Protein AF-A0A519WRG2-F1 (afdb_monomer_lite)

Secondary structure (DSSP, 8-state):
----SSGGGS-TTHHHHHHHHHHHHHHHHHHHHHHTT-HHHHHHHHH-GGGTSPPPP-HHHHHHHHHHHHHHHHHHHHHHHHHHHHGGGTTT-HHHHHHHHHHHHHHHHHHHHHHHHHHTTT-HHHHHHHHHHHHHHHHHHHHHHHHHHHTTPPPPEESS--HHHHHHHHHHHHHHHHHHHHHHHHHHHHHHHHTSSS---GGGHHHHTTHHHHHHHHHHHHHHHHHHHHHHHHHHH--SHHHHHHHHHHHHHHHHHHHHHHHHHHTT--HHHHHHHHHHHHHHHHHHHHHHHHHHT-EE------

Sequence (306 aa):
YIPPTSVSQLPTNYKEKYVAERIAKNERFAKTLDKMGKVELADSIRHDQSILVPESFNVAKTWTEYLNRLMGAITGVLLIVLVVFSFVYKRVAKRIVVLSILNLLVVGFQGWLGSIVVSTNLMAWIVTVHMLLALVILAILIYTYNYALGLGQKPVVVMAKIWWLKLLIFVSIAVSVIQIVLGTEVREAVDYVSKGVNVVIRENWLEEVGKIFSYHRDMAIIVLILNLWIYREVKDKFSGKQALLIGNANGVVLLLQIGTGLILSYFALPPYAQALHILFSTVLFSLQYYLFLLIYRTTTYNQNPN

Structure (mmCIF, N/CA/C/O backbone):
data_AF-A0A519WRG2-F1
#
_entry.id   AF-A0A519WRG2-F1
#
loop_
_atom_site.group_PDB
_atom_site.id
_atom_site.type_symbol
_atom_site.label_atom_id
_atom_site.label_alt_id
_atom_site.label_comp_id
_atom_site.label_asym_id
_atom_site.label_entity_id
_atom_site.label_seq_id
_atom_site.pdbx_PDB_ins_code
_atom_site.Cartn_x
_atom_site.Cartn_y
_atom_site.Cartn_z
_atom_site.occupancy
_atom_site.B_iso_or_equiv
_atom_site.auth_seq_id
_atom_site.auth_comp_id
_atom_site.auth_asym_id
_atom_site.auth_atom_id
_atom_site.pdbx_PDB_model_num
ATOM 1 N N . TYR A 1 1 ? -12.276 -14.040 -21.859 1.00 74.75 1 TYR A N 1
ATOM 2 C CA . TYR A 1 1 ? -11.013 -13.887 -22.608 1.00 74.75 1 TYR A CA 1
ATOM 3 C C . TYR A 1 1 ? -9.944 -14.669 -21.871 1.00 74.75 1 TYR A C 1
ATOM 5 O O . TYR A 1 1 ? -9.795 -14.447 -20.677 1.00 74.75 1 TYR A O 1
ATOM 13 N N . ILE A 1 2 ? -9.268 -15.598 -22.544 1.00 83.94 2 ILE A N 1
ATOM 14 C CA . ILE A 1 2 ? -8.168 -16.389 -21.976 1.00 83.94 2 ILE A CA 1
ATOM 15 C C . ILE A 1 2 ? -6.870 -15.837 -22.582 1.00 83.94 2 ILE A C 1
ATOM 17 O O . ILE A 1 2 ? -6.834 -15.671 -23.803 1.00 83.94 2 ILE A O 1
ATOM 21 N N . PRO A 1 3 ? -5.843 -15.499 -21.781 1.00 86.50 3 PRO A N 1
ATOM 22 C CA . PRO A 1 3 ? -4.602 -14.959 -22.322 1.00 86.50 3 PRO A CA 1
ATOM 23 C C . PRO A 1 3 ? -3.847 -15.978 -23.184 1.00 86.50 3 PRO A C 1
ATOM 25 O O . PRO A 1 3 ? -3.899 -17.176 -22.892 1.00 86.50 3 PRO A O 1
ATOM 28 N N . PRO A 1 4 ? -3.112 -15.517 -24.209 1.00 88.12 4 PRO A N 1
ATOM 29 C CA . PRO A 1 4 ? -2.347 -16.405 -25.065 1.00 88.12 4 PRO A CA 1
ATOM 30 C C . PRO A 1 4 ? -1.215 -17.102 -24.300 1.00 88.12 4 PRO A C 1
ATOM 32 O O . PRO A 1 4 ? -0.621 -16.547 -23.372 1.00 88.12 4 PRO A O 1
ATOM 35 N N . THR A 1 5 ? -0.898 -18.325 -24.717 1.00 91.38 5 THR A N 1
ATOM 36 C CA . THR A 1 5 ? 0.184 -19.156 -24.166 1.00 91.38 5 THR A CA 1
ATOM 37 C C . THR A 1 5 ? 1.396 -19.251 -25.090 1.00 91.38 5 THR A C 1
ATOM 39 O O . THR A 1 5 ? 2.439 -19.748 -24.674 1.00 91.38 5 THR A O 1
ATOM 42 N N . SER A 1 6 ? 1.302 -18.744 -26.321 1.00 87.81 6 SER A N 1
ATOM 43 C CA . SER A 1 6 ? 2.399 -18.723 -27.290 1.00 87.81 6 SER A CA 1
ATOM 44 C C . SER A 1 6 ? 2.331 -17.497 -28.202 1.00 87.81 6 SER A C 1
ATOM 46 O O . SER A 1 6 ? 1.263 -16.936 -28.441 1.00 87.81 6 SER A O 1
ATOM 48 N N . VAL A 1 7 ? 3.482 -17.113 -28.767 1.00 84.12 7 VAL A N 1
ATOM 49 C CA . VAL A 1 7 ? 3.582 -16.012 -29.746 1.00 84.12 7 VAL A CA 1
ATOM 50 C C . VAL A 1 7 ? 2.707 -16.277 -30.975 1.00 84.12 7 VAL A C 1
ATOM 52 O O . VAL A 1 7 ? 2.142 -15.347 -31.536 1.00 84.12 7 VAL A O 1
ATOM 55 N N . SER A 1 8 ? 2.548 -17.544 -31.369 1.00 86.56 8 SER A N 1
ATOM 56 C CA . SER A 1 8 ? 1.748 -17.953 -32.532 1.00 86.56 8 SER A CA 1
ATOM 57 C C . SER A 1 8 ? 0.251 -17.654 -32.411 1.00 86.56 8 SER A C 1
ATOM 59 O O . SER A 1 8 ? -0.454 -17.685 -33.412 1.00 86.56 8 SER A O 1
ATOM 61 N N . GLN A 1 9 ? -0.240 -17.364 -31.204 1.00 88.06 9 GLN A N 1
ATOM 62 C CA . GLN A 1 9 ? -1.628 -16.960 -30.965 1.00 88.06 9 GLN A CA 1
ATOM 63 C C . GLN A 1 9 ? -1.829 -15.442 -31.110 1.00 88.06 9 GLN A C 1
ATOM 65 O O . GLN A 1 9 ? -2.956 -14.959 -30.991 1.00 88.06 9 GLN A O 1
ATOM 70 N N . LEU A 1 10 ? -0.754 -14.678 -31.336 1.00 84.56 10 LEU A N 1
ATOM 71 C CA . LEU A 1 10 ? -0.811 -13.231 -31.509 1.00 84.56 10 LEU A CA 1
ATOM 72 C C . LEU A 1 10 ? -1.009 -12.859 -32.987 1.00 84.56 10 LEU A C 1
ATOM 74 O O . LEU A 1 10 ? -0.438 -13.505 -33.867 1.00 84.56 10 LEU A O 1
ATOM 78 N N . PRO A 1 11 ? -1.762 -11.782 -33.279 1.00 86.88 11 PRO A N 1
ATOM 79 C CA . PRO A 1 11 ? -1.816 -11.204 -34.617 1.00 86.88 11 PRO A CA 1
ATOM 80 C C . PRO A 1 11 ? -0.426 -10.795 -35.116 1.00 86.88 11 PRO A C 1
ATOM 82 O O . PRO A 1 11 ? 0.419 -10.352 -34.335 1.00 86.88 11 PRO A O 1
ATOM 85 N N . THR A 1 12 ? -0.215 -10.854 -36.430 1.00 83.31 12 THR A N 1
ATOM 86 C CA . THR A 1 12 ? 1.057 -10.481 -37.074 1.00 83.31 12 THR A CA 1
ATOM 87 C C . THR A 1 12 ? 1.474 -9.033 -36.811 1.00 83.31 12 THR A C 1
ATOM 89 O O . THR A 1 12 ? 2.666 -8.757 -36.759 1.00 83.31 12 THR A O 1
ATOM 92 N N . ASN A 1 13 ? 0.517 -8.132 -36.574 1.00 85.44 13 ASN A N 1
ATOM 93 C CA . ASN A 1 13 ? 0.730 -6.712 -36.269 1.00 85.44 13 ASN A CA 1
ATOM 94 C C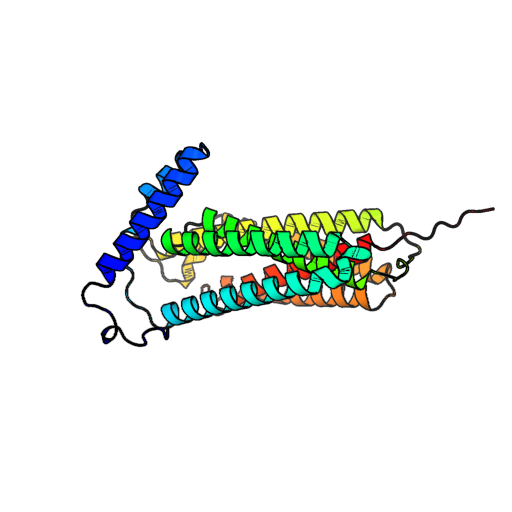 . ASN A 1 13 ? 0.543 -6.356 -34.776 1.00 85.44 13 ASN A C 1
ATOM 96 O O . ASN A 1 13 ? 0.171 -5.230 -34.426 1.00 85.44 13 ASN A O 1
ATOM 100 N N . TYR A 1 14 ? 0.705 -7.333 -33.875 1.00 85.00 14 TYR A N 1
ATOM 101 C CA . TYR A 1 14 ? 0.455 -7.148 -32.441 1.00 85.00 14 TYR A CA 1
ATOM 102 C C . TYR A 1 14 ? 1.307 -6.030 -31.829 1.00 85.00 14 TYR A C 1
ATOM 104 O O . TYR A 1 14 ? 0.795 -5.228 -31.048 1.00 85.00 14 TYR A O 1
ATOM 112 N N . LYS A 1 15 ? 2.595 -5.959 -32.183 1.00 84.56 15 LYS A N 1
ATOM 113 C CA . LYS A 1 15 ? 3.535 -4.996 -31.592 1.00 84.56 15 LYS A CA 1
ATOM 114 C C . LYS A 1 15 ? 3.191 -3.563 -31.985 1.00 84.56 15 LYS A C 1
ATOM 116 O O . LYS A 1 15 ? 3.139 -2.698 -31.114 1.00 84.56 15 LYS A O 1
ATOM 121 N N . GLU A 1 16 ? 2.909 -3.326 -33.263 1.00 86.38 16 GLU A N 1
ATOM 122 C CA . GLU A 1 16 ? 2.539 -2.009 -33.781 1.00 86.38 16 GLU A CA 1
ATOM 123 C C . GLU A 1 16 ? 1.234 -1.536 -33.144 1.00 86.38 16 GLU A C 1
ATOM 125 O O . GLU A 1 16 ? 1.150 -0.409 -32.653 1.00 86.38 16 GLU A O 1
ATOM 130 N N . LYS A 1 17 ? 0.232 -2.422 -33.079 1.00 87.00 17 LYS A N 1
ATOM 131 C CA . LYS A 1 17 ? -1.052 -2.115 -32.445 1.00 87.00 17 LYS A CA 1
ATOM 132 C C . LYS A 1 17 ? -0.888 -1.798 -30.957 1.00 87.00 17 LYS A C 1
ATOM 134 O O . LYS A 1 17 ? -1.448 -0.814 -30.479 1.00 87.00 17 LYS A O 1
ATOM 139 N N . TYR A 1 18 ? -0.101 -2.597 -30.238 1.00 86.00 18 TYR A N 1
ATOM 140 C CA . TYR A 1 18 ? 0.151 -2.408 -28.811 1.00 86.00 18 TYR A CA 1
ATOM 141 C C . TYR A 1 18 ? 0.821 -1.059 -28.515 1.00 86.00 18 TYR A C 1
ATOM 143 O O . TYR A 1 18 ? 0.377 -0.323 -27.632 1.00 86.00 18 TYR A O 1
ATOM 151 N N . VAL A 1 19 ? 1.855 -0.696 -29.279 1.00 88.31 19 VAL A N 1
ATOM 152 C CA . VAL A 1 19 ? 2.540 0.597 -29.129 1.00 88.31 19 VAL A CA 1
ATOM 153 C C . VAL A 1 19 ? 1.603 1.756 -29.484 1.00 88.31 19 VAL A C 1
ATOM 155 O O . VAL A 1 19 ? 1.514 2.720 -28.723 1.00 88.31 19 VAL A O 1
ATOM 158 N N . ALA A 1 20 ? 0.834 1.649 -30.572 1.00 89.44 20 ALA A N 1
ATOM 159 C CA . ALA A 1 20 ? -0.124 2.682 -30.971 1.00 89.44 20 ALA A CA 1
ATOM 160 C C . ALA A 1 20 ? -1.192 2.948 -29.892 1.00 89.44 20 ALA A C 1
ATOM 162 O O . ALA A 1 20 ? -1.490 4.105 -29.582 1.00 89.44 20 ALA A O 1
ATOM 163 N N . GLU A 1 21 ? -1.734 1.895 -29.270 1.00 89.31 21 GLU A N 1
ATOM 164 C CA . GLU A 1 21 ? -2.691 2.018 -28.163 1.00 89.31 21 GLU A CA 1
ATOM 165 C C . GLU A 1 21 ? -2.074 2.715 -26.940 1.00 89.31 21 GLU A C 1
ATOM 167 O O . GLU A 1 21 ? -2.718 3.578 -26.331 1.00 89.31 21 GLU A O 1
ATOM 172 N N . ARG A 1 22 ? -0.816 2.397 -26.597 1.00 89.88 22 ARG A N 1
ATOM 173 C CA . ARG A 1 22 ? -0.090 3.054 -25.496 1.00 89.88 22 ARG A CA 1
ATOM 174 C C . ARG A 1 22 ? 0.127 4.537 -25.764 1.00 89.88 22 ARG A C 1
ATOM 176 O O . ARG A 1 22 ? -0.196 5.344 -24.896 1.00 89.88 22 ARG A O 1
ATOM 183 N N . ILE A 1 23 ? 0.604 4.897 -26.957 1.00 91.06 23 ILE A N 1
ATOM 184 C CA . ILE A 1 23 ? 0.832 6.295 -27.352 1.00 91.06 23 ILE A CA 1
ATOM 185 C C . ILE A 1 23 ? -0.475 7.088 -27.264 1.00 91.06 23 ILE A C 1
ATOM 187 O O . ILE A 1 23 ? -0.536 8.114 -26.590 1.00 91.06 23 ILE A O 1
ATOM 191 N N . ALA A 1 24 ? -1.552 6.587 -27.877 1.00 92.94 24 ALA A N 1
ATOM 192 C CA . ALA A 1 24 ? -2.839 7.279 -27.888 1.00 92.94 24 ALA A CA 1
ATOM 193 C C . ALA A 1 24 ? -3.406 7.483 -26.474 1.00 92.94 24 ALA A C 1
ATOM 195 O O . ALA A 1 24 ? -4.001 8.522 -26.171 1.00 92.94 24 ALA A O 1
ATOM 196 N N . LYS A 1 25 ? -3.232 6.492 -25.597 1.00 92.81 25 LYS A N 1
ATOM 197 C CA . LYS A 1 25 ? -3.677 6.563 -24.206 1.00 92.81 25 LYS A CA 1
ATOM 198 C C . LYS A 1 25 ? -2.847 7.541 -23.379 1.00 92.81 25 LYS A C 1
ATOM 200 O O . LYS A 1 25 ? -3.422 8.351 -22.651 1.00 92.81 25 LYS A O 1
ATOM 205 N N . ASN A 1 26 ? -1.528 7.491 -23.519 1.00 92.88 26 ASN A N 1
ATOM 206 C CA . ASN A 1 26 ? -0.612 8.376 -22.811 1.00 92.88 26 ASN A CA 1
ATOM 207 C C . ASN A 1 26 ? -0.792 9.830 -23.256 1.00 92.88 26 ASN A C 1
ATOM 209 O O . ASN A 1 26 ? -0.815 10.710 -22.405 1.00 92.88 26 ASN A O 1
ATOM 213 N N . GLU A 1 27 ? -1.069 10.086 -24.537 1.00 93.88 27 GLU A N 1
ATOM 214 C CA . GLU A 1 27 ? -1.378 11.437 -25.021 1.00 93.88 27 GLU A CA 1
ATOM 215 C C . GLU A 1 27 ? -2.692 11.982 -24.433 1.00 93.88 27 GLU A C 1
ATOM 217 O O . GLU A 1 27 ? -2.778 13.148 -24.049 1.00 93.88 27 GLU A O 1
ATOM 222 N N . ARG A 1 28 ? -3.735 11.149 -24.288 1.00 93.62 28 ARG A N 1
ATOM 223 C CA . ARG A 1 28 ? -4.973 11.562 -23.593 1.00 93.62 28 ARG A CA 1
ATOM 224 C C . ARG A 1 28 ? -4.710 11.927 -22.131 1.00 93.62 28 ARG A C 1
ATOM 226 O O . ARG A 1 28 ? -5.314 12.869 -21.613 1.00 93.62 28 ARG A O 1
ATOM 233 N N . PHE A 1 29 ? -3.830 11.182 -21.469 1.00 93.19 29 PHE A N 1
ATOM 234 C CA . PHE A 1 29 ? -3.450 11.458 -20.090 1.00 93.19 29 PHE A CA 1
ATOM 235 C C . PHE A 1 29 ? -2.592 12.727 -19.979 1.00 93.19 29 PHE A C 1
ATOM 237 O O . PHE A 1 29 ? -2.922 13.591 -19.170 1.00 93.19 29 PHE A O 1
ATOM 244 N N . ALA A 1 30 ? -1.605 12.915 -20.858 1.00 92.69 30 ALA A N 1
ATOM 245 C CA . ALA A 1 30 ? -0.799 14.134 -20.947 1.00 92.69 30 ALA A CA 1
ATOM 246 C C . ALA A 1 30 ? -1.675 15.384 -21.144 1.00 92.69 30 ALA A C 1
ATOM 248 O O . ALA A 1 30 ? -1.569 16.336 -20.378 1.00 92.69 30 ALA A O 1
ATOM 249 N N . LYS A 1 31 ? -2.668 15.339 -22.046 1.00 94.25 31 LYS A N 1
ATOM 250 C CA . LYS A 1 31 ? -3.661 16.424 -22.207 1.00 94.25 31 LYS A CA 1
ATOM 251 C C . LYS A 1 31 ? -4.470 16.716 -20.943 1.00 94.25 31 LYS A C 1
ATOM 253 O O . LYS A 1 31 ? -4.942 17.835 -20.752 1.00 94.25 31 LYS A O 1
ATOM 258 N N . THR A 1 32 ? -4.707 15.706 -20.110 1.00 92.12 32 THR A N 1
ATOM 259 C CA . THR A 1 32 ? -5.399 15.893 -18.828 1.00 92.12 32 THR A CA 1
ATOM 260 C C . THR A 1 32 ? -4.486 16.613 -17.837 1.00 92.12 32 THR A C 1
ATOM 262 O O . THR A 1 32 ? -4.937 17.540 -17.171 1.00 92.12 32 THR A O 1
ATOM 265 N N . LEU A 1 33 ? -3.201 16.251 -17.795 1.00 92.38 33 LEU A N 1
ATOM 266 C CA . 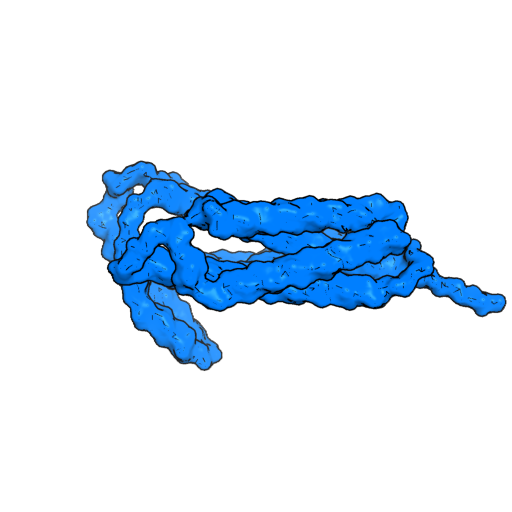LEU A 1 33 ? -2.186 16.923 -16.980 1.00 92.38 33 LEU A CA 1
ATOM 267 C C . LEU A 1 33 ? -1.970 18.381 -17.411 1.00 92.38 33 LEU A C 1
ATOM 269 O O . LEU A 1 33 ? -1.941 19.257 -16.547 1.00 92.38 33 LEU A O 1
ATOM 273 N N . ASP A 1 34 ? -1.935 18.662 -18.718 1.00 92.69 34 ASP A N 1
ATOM 274 C CA . ASP A 1 34 ? -1.859 20.028 -19.261 1.00 92.69 34 ASP A CA 1
ATOM 275 C C . ASP A 1 34 ? -3.004 20.902 -18.733 1.00 92.69 34 ASP A C 1
ATOM 277 O O . ASP A 1 34 ? -2.785 21.991 -18.204 1.00 92.69 34 ASP A O 1
ATOM 281 N N . LYS A 1 35 ? -4.242 20.390 -18.791 1.00 94.44 35 LYS A N 1
ATOM 282 C CA . LYS A 1 35 ? -5.434 21.087 -18.274 1.00 94.44 35 LYS A CA 1
ATOM 283 C C . LYS A 1 35 ? -5.388 21.329 -16.764 1.00 94.44 35 LYS A C 1
ATOM 285 O O . LYS A 1 35 ? -6.042 22.246 -16.280 1.00 94.44 35 LYS A O 1
ATOM 290 N N . MET A 1 36 ? -4.641 20.511 -16.026 1.00 91.75 36 MET A N 1
ATOM 291 C CA . MET A 1 36 ? -4.420 20.660 -14.585 1.00 91.75 36 MET A CA 1
ATOM 292 C C . MET A 1 36 ? -3.222 21.570 -14.256 1.00 91.75 36 MET A C 1
ATOM 294 O O . MET A 1 36 ? -2.878 21.709 -13.083 1.00 91.75 36 MET A O 1
ATOM 298 N N . GLY A 1 37 ? -2.565 22.160 -15.262 1.00 91.94 37 GLY A N 1
ATOM 299 C CA . GLY A 1 37 ? -1.368 22.988 -15.091 1.00 91.94 37 GLY A CA 1
ATOM 300 C C . GLY A 1 37 ? -0.100 22.189 -14.769 1.00 91.94 37 GLY A C 1
ATOM 301 O O . GLY A 1 37 ? 0.875 22.753 -14.282 1.00 91.94 37 GLY A O 1
ATOM 302 N N . LYS A 1 38 ? -0.097 20.872 -15.006 1.00 93.06 38 LYS A N 1
ATOM 303 C CA . LYS A 1 38 ? 1.040 19.969 -14.762 1.00 93.06 38 LYS A CA 1
ATOM 304 C C . LYS A 1 38 ? 1.824 19.706 -16.049 1.00 93.06 38 LYS A C 1
ATOM 306 O O . LYS A 1 38 ? 2.010 18.556 -16.437 1.00 93.06 38 LYS A O 1
ATOM 311 N N . VAL A 1 39 ? 2.270 20.788 -16.688 1.00 91.38 39 VAL A N 1
ATOM 312 C CA . VAL A 1 39 ? 2.929 20.766 -18.007 1.00 91.38 39 VAL A CA 1
ATOM 313 C C . VAL A 1 39 ? 4.189 19.895 -17.995 1.00 91.38 39 VAL A C 1
ATOM 315 O O . VAL A 1 39 ? 4.328 19.017 -18.833 1.00 91.38 39 VAL A O 1
ATOM 318 N N . GLU A 1 40 ? 5.043 20.027 -16.977 1.00 90.88 40 GLU A N 1
ATOM 319 C CA . GLU A 1 40 ? 6.271 19.220 -16.858 1.00 90.88 40 GLU A CA 1
ATOM 320 C C . GLU A 1 40 ? 5.986 17.708 -16.783 1.00 90.88 40 GLU A C 1
ATOM 322 O O . GLU A 1 40 ? 6.682 16.900 -17.400 1.00 90.88 40 GLU A O 1
ATOM 327 N N . LEU A 1 41 ? 4.924 17.308 -16.071 1.00 89.50 41 LEU A N 1
ATOM 328 C CA . LEU A 1 41 ? 4.517 15.901 -15.996 1.00 89.50 41 LEU A CA 1
ATOM 329 C C . LEU A 1 41 ? 3.967 15.413 -17.340 1.00 89.50 41 LEU A C 1
ATOM 331 O O . LEU A 1 41 ? 4.272 14.293 -17.747 1.00 89.50 41 LEU A O 1
ATOM 335 N N . ALA A 1 42 ? 3.189 16.237 -18.044 1.00 91.25 42 ALA A N 1
ATOM 336 C CA . ALA A 1 42 ? 2.713 15.915 -19.387 1.00 91.25 42 ALA A CA 1
ATOM 337 C C . ALA A 1 42 ? 3.883 15.725 -20.367 1.00 91.25 42 ALA A C 1
ATOM 339 O O . ALA A 1 42 ? 3.916 14.735 -21.103 1.00 91.25 42 ALA A O 1
ATOM 340 N N . ASP A 1 43 ? 4.870 16.619 -20.323 1.00 90.94 43 ASP A N 1
ATOM 341 C CA . ASP A 1 43 ? 6.053 16.563 -21.178 1.00 90.94 43 ASP A CA 1
ATOM 342 C C . ASP A 1 43 ? 6.923 15.343 -20.878 1.00 90.94 43 ASP A C 1
ATOM 344 O O . ASP A 1 43 ? 7.378 14.689 -21.819 1.00 90.94 43 ASP A O 1
ATOM 348 N N . SER A 1 44 ? 7.085 14.965 -19.604 1.00 89.12 44 SER A N 1
ATOM 349 C CA . SER A 1 44 ? 7.812 13.742 -19.232 1.00 89.12 44 SER A CA 1
ATOM 350 C C . SER A 1 44 ? 7.214 12.480 -19.867 1.00 89.12 44 SER A C 1
ATOM 352 O O . SER A 1 44 ? 7.948 11.591 -20.288 1.00 89.12 44 SER A O 1
ATOM 354 N N . ILE A 1 45 ? 5.885 12.419 -20.011 1.00 89.44 45 ILE A N 1
ATOM 355 C CA . ILE A 1 45 ? 5.188 11.278 -20.618 1.00 89.44 45 ILE A CA 1
ATOM 356 C C . ILE A 1 45 ? 5.340 11.281 -22.139 1.00 89.44 45 ILE A C 1
ATOM 358 O O . ILE A 1 45 ? 5.482 10.219 -22.741 1.00 89.44 45 ILE A O 1
ATOM 362 N N . ARG A 1 46 ? 5.302 12.458 -22.772 1.00 89.31 46 ARG A N 1
ATOM 363 C CA . ARG A 1 46 ? 5.433 12.591 -24.232 1.00 89.31 46 ARG A CA 1
ATOM 364 C C . ARG A 1 46 ? 6.833 12.253 -24.733 1.00 89.31 46 ARG A C 1
ATOM 366 O O . ARG A 1 46 ? 6.965 11.717 -25.830 1.00 89.31 46 ARG A O 1
ATOM 373 N N . HIS A 1 47 ? 7.859 12.558 -23.943 1.00 89.44 47 HIS A N 1
ATOM 374 C CA . HIS A 1 47 ? 9.255 12.381 -24.344 1.00 89.44 47 HIS A CA 1
ATOM 375 C C . HIS A 1 47 ? 9.877 11.060 -23.872 1.00 89.44 47 HIS A C 1
ATOM 377 O O . HIS A 1 47 ? 11.010 10.758 -24.254 1.00 89.44 47 HIS A O 1
ATOM 383 N N . ASP A 1 48 ? 9.151 10.246 -23.101 1.00 85.38 48 ASP A N 1
ATOM 384 C CA . ASP A 1 48 ? 9.622 8.931 -22.666 1.00 85.38 48 ASP A CA 1
ATOM 385 C C . ASP A 1 48 ? 9.653 7.931 -23.838 1.00 85.38 48 ASP A C 1
ATOM 387 O O . ASP A 1 48 ? 8.659 7.303 -24.214 1.00 85.38 48 ASP A O 1
ATOM 391 N N . GLN A 1 49 ? 10.852 7.756 -24.400 1.00 85.56 49 GLN A N 1
ATOM 392 C CA . GLN A 1 49 ? 11.122 6.842 -25.512 1.00 85.56 49 GLN A CA 1
ATOM 393 C C . GLN A 1 49 ? 10.869 5.372 -25.151 1.00 85.56 49 GLN A C 1
ATOM 395 O O . GLN A 1 49 ? 10.609 4.558 -26.038 1.00 85.56 49 GLN A O 1
ATOM 400 N N . SER A 1 50 ? 10.893 5.008 -23.863 1.00 82.69 50 SER A N 1
ATOM 401 C CA . SER A 1 50 ? 10.672 3.625 -23.428 1.00 82.69 50 SER A CA 1
ATOM 402 C C . SER A 1 50 ? 9.244 3.142 -23.709 1.00 82.69 50 SER A C 1
ATOM 404 O O . SER A 1 50 ? 9.006 1.939 -23.816 1.00 82.69 50 SER A O 1
ATOM 406 N N . ILE A 1 51 ? 8.294 4.068 -23.886 1.00 82.06 51 ILE A N 1
ATOM 407 C CA . ILE A 1 51 ? 6.909 3.781 -24.281 1.00 82.06 51 ILE A CA 1
ATOM 408 C C . ILE A 1 51 ? 6.837 3.279 -25.732 1.00 82.06 51 ILE A C 1
ATOM 410 O O . ILE A 1 51 ? 5.953 2.484 -26.059 1.00 82.06 51 ILE A O 1
ATOM 414 N N . LEU A 1 52 ? 7.761 3.727 -26.589 1.00 83.06 52 LEU A N 1
ATOM 415 C CA . LEU A 1 52 ? 7.798 3.393 -28.015 1.00 83.06 52 LEU A CA 1
ATOM 416 C C . LEU A 1 52 ? 8.421 2.020 -28.284 1.00 83.06 52 LEU A C 1
ATOM 418 O O . LEU A 1 52 ? 8.197 1.448 -29.348 1.00 83.06 52 LEU A O 1
ATOM 422 N N . VAL A 1 53 ? 9.189 1.483 -27.333 1.00 81.81 53 VAL A N 1
ATOM 423 C CA . VAL A 1 53 ? 9.868 0.193 -27.480 1.00 81.81 53 VAL A CA 1
ATOM 424 C C . VAL A 1 53 ? 8.874 -0.945 -27.206 1.00 81.81 53 VAL A C 1
ATOM 426 O O . VAL A 1 53 ? 8.401 -1.092 -26.074 1.00 81.81 53 VAL A O 1
ATOM 429 N N . PRO A 1 54 ? 8.536 -1.783 -28.206 1.00 77.38 54 PRO A N 1
ATOM 430 C CA . PRO A 1 54 ? 7.668 -2.928 -27.986 1.00 77.38 54 PRO A CA 1
ATOM 431 C C . PRO A 1 54 ? 8.410 -4.000 -27.187 1.00 77.38 54 PRO A C 1
ATOM 433 O O . PRO A 1 54 ? 9.474 -4.475 -27.584 1.00 77.38 54 PRO A O 1
ATOM 436 N N . GLU A 1 55 ? 7.817 -4.432 -26.081 1.00 75.19 55 GLU A N 1
ATOM 437 C CA . GLU A 1 55 ? 8.345 -5.560 -25.322 1.00 75.19 55 GLU A CA 1
ATOM 438 C C . GLU A 1 55 ? 8.147 -6.879 -26.081 1.00 75.19 55 GLU A C 1
ATOM 440 O O . GLU A 1 55 ? 7.179 -7.074 -26.828 1.00 75.19 55 GLU A O 1
ATOM 445 N N . SER A 1 56 ? 9.071 -7.817 -25.878 1.00 82.19 56 SER A N 1
ATOM 446 C CA . SER A 1 56 ? 8.900 -9.186 -26.349 1.00 82.19 56 SER A CA 1
ATOM 447 C C . SER A 1 56 ? 7.757 -9.866 -25.594 1.00 82.19 56 SER A C 1
ATOM 449 O O . SER A 1 56 ? 7.515 -9.621 -24.410 1.00 82.19 56 SER A O 1
ATOM 451 N N . PHE A 1 57 ? 7.027 -10.736 -26.291 1.00 84.50 57 PHE A N 1
ATOM 452 C CA . PHE A 1 57 ? 5.958 -11.496 -25.661 1.00 84.50 57 PHE A CA 1
ATOM 453 C C . PHE A 1 57 ? 6.529 -12.412 -24.576 1.00 84.50 57 PHE A C 1
ATOM 455 O O . PHE A 1 57 ? 7.439 -13.202 -24.826 1.00 84.50 57 PHE A O 1
ATOM 462 N N . ASN A 1 58 ? 5.952 -12.327 -23.380 1.00 88.19 58 ASN A N 1
ATOM 463 C CA . ASN A 1 58 ? 6.302 -13.165 -22.248 1.00 88.19 58 ASN A CA 1
ATOM 464 C C . ASN A 1 58 ? 5.019 -13.735 -21.634 1.00 88.19 58 ASN A C 1
ATOM 466 O O . ASN A 1 58 ? 4.144 -12.993 -21.174 1.00 88.19 58 ASN A O 1
ATOM 470 N N . VAL A 1 59 ? 4.913 -15.065 -21.627 1.00 89.31 59 VAL A N 1
ATOM 471 C CA . VAL A 1 59 ? 3.738 -15.787 -21.121 1.00 89.31 59 VAL A CA 1
ATOM 472 C C . VAL A 1 59 ? 3.535 -15.516 -19.630 1.00 89.31 59 VAL A C 1
ATOM 474 O O . VAL A 1 59 ? 2.437 -15.144 -19.221 1.00 89.31 59 VAL A O 1
ATOM 477 N N . ALA A 1 60 ? 4.590 -15.629 -18.817 1.00 87.50 60 ALA A N 1
ATOM 478 C CA . ALA A 1 60 ? 4.505 -15.422 -17.371 1.00 87.50 60 ALA A CA 1
ATOM 479 C C . ALA A 1 60 ? 4.039 -13.999 -17.023 1.00 87.50 60 ALA A C 1
ATOM 481 O O . ALA A 1 60 ? 3.150 -13.825 -16.187 1.00 87.50 60 ALA A O 1
ATOM 482 N N . LYS A 1 61 ? 4.567 -12.983 -17.716 1.00 85.00 61 LYS A N 1
ATOM 483 C CA . LYS A 1 61 ? 4.125 -11.589 -17.568 1.00 85.00 61 LYS A CA 1
ATOM 484 C C . LYS A 1 61 ? 2.653 -11.430 -17.951 1.00 85.00 61 LYS A C 1
ATOM 486 O O . LYS A 1 61 ? 1.876 -10.875 -17.181 1.00 85.00 61 LYS A O 1
ATOM 491 N N . THR A 1 62 ? 2.258 -11.983 -19.096 1.00 87.25 62 THR A N 1
ATOM 492 C CA . THR A 1 62 ? 0.885 -11.903 -19.619 1.00 87.25 62 THR A CA 1
ATOM 493 C C . THR A 1 62 ? -0.136 -12.487 -18.636 1.00 87.25 62 THR A C 1
ATOM 495 O O . THR A 1 62 ? -1.179 -11.879 -18.378 1.00 87.25 62 THR A O 1
ATOM 498 N N . TRP A 1 63 ? 0.172 -13.643 -18.043 1.00 91.38 63 TRP A N 1
ATOM 499 C CA . TRP A 1 63 ? -0.678 -14.277 -17.034 1.00 91.38 63 TRP A CA 1
ATOM 500 C C . TRP A 1 63 ? -0.673 -13.522 -15.704 1.00 91.38 63 TRP A C 1
ATOM 502 O O . TRP A 1 63 ? -1.735 -13.361 -15.103 1.00 91.38 63 TRP A O 1
ATOM 512 N N . THR A 1 64 ? 0.476 -12.988 -15.281 1.00 88.12 64 THR A N 1
ATOM 513 C CA . THR A 1 64 ? 0.576 -12.143 -14.078 1.00 88.12 64 THR A CA 1
ATOM 514 C C . THR A 1 64 ? -0.307 -10.901 -14.211 1.00 88.12 64 THR A C 1
ATOM 516 O O . THR A 1 64 ? -1.094 -10.593 -13.317 1.00 88.12 64 THR A O 1
ATOM 519 N N . GLU A 1 65 ? -0.262 -10.220 -15.355 1.00 86.62 65 GLU A N 1
ATOM 520 C CA . GLU A 1 65 ? -1.125 -9.071 -15.620 1.00 86.62 65 GLU A CA 1
ATOM 521 C C . GLU A 1 65 ? -2.607 -9.446 -15.700 1.00 86.62 65 GLU A C 1
ATOM 523 O O . GLU A 1 65 ? -3.462 -8.697 -15.225 1.00 86.62 65 GLU A O 1
ATOM 528 N N . TYR A 1 66 ? -2.937 -10.591 -16.303 1.00 90.38 66 TYR A N 1
ATOM 529 C CA . TYR A 1 66 ? -4.317 -11.064 -16.368 1.00 90.38 66 TYR A CA 1
ATOM 530 C C . TYR A 1 66 ? -4.884 -11.351 -14.977 1.00 90.38 66 TYR A C 1
ATOM 532 O O . TYR A 1 66 ? -5.975 -10.876 -14.667 1.00 90.38 66 TYR A O 1
ATOM 540 N N . LEU A 1 67 ? -4.136 -12.063 -14.128 1.00 90.50 67 LEU A N 1
ATOM 541 C CA . LEU A 1 67 ? -4.527 -12.318 -12.742 1.00 90.50 67 LEU A CA 1
ATOM 542 C C . LEU A 1 67 ? -4.686 -11.009 -11.968 1.00 90.50 67 LEU A C 1
ATOM 544 O O . LEU A 1 67 ? -5.685 -10.835 -11.275 1.00 90.50 67 LEU A O 1
ATOM 548 N N . ASN A 1 68 ? -3.776 -10.050 -12.151 1.00 89.38 68 ASN A N 1
ATOM 549 C CA . ASN A 1 68 ? -3.898 -8.729 -11.539 1.00 89.38 68 ASN A CA 1
ATOM 550 C C . ASN A 1 68 ? -5.185 -7.998 -11.980 1.00 89.38 68 ASN A C 1
ATOM 552 O O . ASN A 1 68 ? -5.921 -7.470 -11.145 1.00 89.38 68 ASN A O 1
ATOM 556 N N . ARG A 1 69 ? -5.523 -8.023 -13.280 1.00 91.06 69 ARG A N 1
ATOM 557 C CA . ARG A 1 69 ? -6.784 -7.456 -13.800 1.00 91.06 69 ARG A CA 1
ATOM 558 C C . ARG A 1 69 ? -8.015 -8.175 -13.246 1.00 91.06 69 ARG A C 1
ATOM 560 O O . ARG A 1 69 ? -8.996 -7.517 -12.903 1.00 91.06 69 ARG A O 1
ATOM 567 N N . LEU A 1 70 ? -7.963 -9.502 -13.138 1.00 93.06 70 LEU A N 1
ATOM 568 C CA . LEU A 1 70 ? -9.045 -10.309 -12.579 1.00 93.06 70 LEU A CA 1
ATOM 569 C C . LEU A 1 70 ? -9.279 -9.977 -11.100 1.00 93.06 70 LEU A C 1
ATOM 571 O O . LEU A 1 70 ? -10.417 -9.737 -10.710 1.00 93.06 70 LEU A O 1
ATOM 575 N N . MET A 1 71 ? -8.216 -9.880 -10.297 1.00 93.19 71 MET A N 1
ATOM 576 C CA . MET A 1 71 ? -8.309 -9.470 -8.891 1.00 93.19 71 MET A CA 1
ATOM 577 C C . MET A 1 71 ? -8.868 -8.051 -8.740 1.00 93.19 71 MET A C 1
ATOM 579 O O . MET A 1 71 ? -9.697 -7.808 -7.860 1.00 93.19 71 MET A O 1
ATOM 583 N N . GLY A 1 72 ? -8.488 -7.128 -9.629 1.00 93.06 72 GLY A N 1
ATOM 584 C CA . GLY A 1 72 ? -9.080 -5.790 -9.696 1.00 93.06 72 GLY A CA 1
ATOM 585 C C . GLY A 1 72 ? -10.585 -5.823 -9.986 1.00 93.06 72 GLY A C 1
ATOM 586 O O . GLY A 1 72 ? -11.361 -5.172 -9.287 1.00 93.06 72 GLY A O 1
ATOM 587 N N . ALA A 1 73 ? -11.018 -6.630 -10.960 1.00 94.00 73 ALA A N 1
ATOM 588 C CA . ALA A 1 73 ? -12.434 -6.795 -11.291 1.00 94.00 73 ALA A CA 1
ATOM 589 C C . ALA A 1 73 ? -13.232 -7.418 -10.133 1.00 94.00 73 ALA A C 1
ATOM 591 O O . ALA A 1 73 ? -14.296 -6.909 -9.782 1.00 94.00 73 ALA A O 1
ATOM 592 N N . ILE A 1 74 ? -12.695 -8.465 -9.495 1.00 96.44 74 ILE A N 1
ATOM 593 C CA . ILE A 1 74 ? -13.294 -9.090 -8.306 1.00 96.44 74 ILE A CA 1
ATOM 594 C C . ILE A 1 74 ? -13.443 -8.054 -7.188 1.00 96.44 74 ILE A C 1
ATOM 596 O O . ILE A 1 74 ? -14.519 -7.928 -6.610 1.00 96.44 74 ILE A O 1
ATOM 600 N N . THR A 1 75 ? -12.399 -7.265 -6.922 1.00 95.69 75 THR A N 1
ATOM 601 C CA . THR A 1 75 ? -12.436 -6.197 -5.912 1.00 95.69 75 THR A CA 1
ATOM 602 C C . THR A 1 75 ? -13.530 -5.172 -6.222 1.00 95.69 75 THR A C 1
ATOM 604 O O . THR A 1 75 ? -14.296 -4.808 -5.332 1.00 95.69 75 THR A O 1
ATOM 607 N N . GLY A 1 76 ? -13.660 -4.750 -7.484 1.00 96.00 76 GLY A N 1
ATOM 608 C CA . GLY A 1 76 ? -14.729 -3.850 -7.921 1.00 96.00 76 GLY A CA 1
ATOM 609 C C . GLY A 1 76 ? -16.125 -4.429 -7.675 1.00 96.00 76 GLY A C 1
ATOM 610 O O . GLY A 1 76 ? -16.973 -3.756 -7.092 1.00 96.00 76 GLY A O 1
ATOM 611 N N . VAL A 1 77 ? -16.351 -5.696 -8.039 1.00 97.81 77 VAL A N 1
ATOM 612 C CA . VAL A 1 77 ? -17.626 -6.392 -7.788 1.00 97.81 77 VAL A CA 1
ATOM 613 C C . VAL A 1 77 ? -17.926 -6.476 -6.290 1.00 97.81 77 VAL A C 1
ATOM 615 O O . VAL A 1 77 ? -19.032 -6.139 -5.870 1.00 97.81 77 VAL A O 1
ATOM 618 N N . LEU A 1 78 ? -16.946 -6.856 -5.465 1.00 97.94 78 LEU A N 1
ATOM 619 C CA . LEU A 1 78 ? -17.108 -6.918 -4.010 1.00 97.94 78 LEU A CA 1
ATOM 620 C C . LEU A 1 78 ? -17.440 -5.546 -3.406 1.00 97.94 78 LEU A C 1
ATOM 622 O O . LEU A 1 78 ? -18.256 -5.466 -2.490 1.00 97.94 78 LEU A O 1
ATOM 626 N N . LEU A 1 79 ? -16.869 -4.459 -3.932 1.00 97.81 79 LEU A N 1
ATOM 627 C CA . LEU A 1 79 ? -17.187 -3.101 -3.486 1.00 97.81 79 LEU A CA 1
ATOM 628 C C . LEU A 1 79 ? -18.578 -2.633 -3.932 1.00 97.81 79 LEU A C 1
ATOM 630 O O . LEU A 1 79 ? -19.248 -1.941 -3.168 1.00 97.81 79 LEU A O 1
ATOM 634 N N . ILE A 1 80 ? -19.059 -3.052 -5.106 1.00 98.38 80 ILE A N 1
ATOM 635 C CA . ILE A 1 80 ? -20.456 -2.826 -5.517 1.00 98.38 80 ILE A CA 1
ATOM 636 C C . ILE A 1 80 ? -21.403 -3.543 -4.550 1.00 98.38 80 ILE A C 1
ATOM 638 O O . ILE A 1 80 ? -22.346 -2.939 -4.038 1.00 98.38 80 ILE A O 1
ATOM 642 N N . VAL A 1 81 ? -21.122 -4.813 -4.248 1.00 98.19 81 VAL A N 1
ATOM 643 C CA . VAL A 1 81 ? -21.891 -5.601 -3.278 1.00 98.19 81 VAL A CA 1
ATOM 644 C C . VAL A 1 81 ? -21.869 -4.936 -1.897 1.00 98.19 81 VAL A C 1
ATOM 646 O O . VAL A 1 81 ? -22.918 -4.789 -1.268 1.00 98.19 81 VAL A O 1
ATOM 649 N N . LEU A 1 82 ? -20.705 -4.454 -1.449 1.00 97.69 82 LEU A N 1
ATOM 650 C CA . LEU A 1 82 ? -20.566 -3.703 -0.202 1.00 97.69 82 LEU A CA 1
ATOM 651 C C . LEU A 1 82 ? -21.448 -2.446 -0.190 1.00 97.69 82 LEU A C 1
ATOM 653 O O . LEU A 1 82 ? -22.116 -2.193 0.810 1.00 97.69 82 LEU A O 1
ATOM 657 N N . VAL A 1 83 ? -21.494 -1.676 -1.283 1.00 98.25 83 VAL A N 1
ATOM 658 C CA . VAL A 1 83 ? -22.382 -0.506 -1.403 1.00 98.25 83 VAL A CA 1
ATOM 659 C C . VAL A 1 83 ? -23.843 -0.914 -1.258 1.00 98.25 83 VAL A C 1
ATOM 661 O O . VAL A 1 83 ? -24.556 -0.293 -0.471 1.00 98.25 83 VAL A O 1
ATOM 664 N N . VAL A 1 84 ? -24.288 -1.970 -1.941 1.00 98.25 84 VAL A N 1
ATOM 665 C CA . VAL A 1 84 ? -25.676 -2.453 -1.843 1.00 98.25 84 VAL A CA 1
ATOM 666 C C . VAL A 1 84 ? -26.027 -2.819 -0.397 1.00 98.25 84 VAL A C 1
ATOM 668 O O . VAL A 1 84 ? -27.013 -2.313 0.143 1.00 98.25 84 VAL A O 1
ATOM 671 N N . PHE A 1 85 ? -25.194 -3.619 0.273 1.00 97.25 85 PHE A N 1
ATOM 672 C CA . PHE A 1 85 ? -25.443 -4.019 1.662 1.00 97.25 85 PHE A CA 1
ATOM 673 C C . PHE A 1 85 ? -25.275 -2.875 2.669 1.00 97.25 85 PHE A C 1
ATOM 675 O O . PHE A 1 85 ? -25.931 -2.877 3.713 1.00 97.25 85 PHE A O 1
ATOM 682 N N . SER A 1 86 ? -24.475 -1.850 2.357 1.00 97.50 86 SER A N 1
ATOM 683 C CA . SER A 1 86 ? -24.304 -0.687 3.233 1.00 97.50 86 SER A CA 1
ATOM 684 C C . SER A 1 86 ? -25.631 0.026 3.528 1.00 97.50 86 SER A C 1
ATOM 686 O O . SER A 1 86 ? -25.811 0.560 4.625 1.00 97.50 86 SER A O 1
ATOM 688 N N . PHE A 1 87 ? -26.606 -0.017 2.607 1.00 97.19 87 PHE A N 1
ATOM 689 C CA . PHE A 1 87 ? -27.909 0.637 2.774 1.00 97.19 87 PHE A CA 1
ATOM 690 C C . PHE A 1 87 ? -28.759 0.059 3.911 1.00 97.19 87 PHE A C 1
ATOM 692 O O . PHE A 1 87 ? -29.650 0.762 4.398 1.00 97.19 87 PHE A O 1
ATOM 699 N N . VAL A 1 88 ? -28.462 -1.152 4.402 1.00 95.75 88 VAL A N 1
ATOM 700 C CA . VAL A 1 88 ? -29.059 -1.686 5.641 1.00 95.75 88 VAL A CA 1
ATOM 701 C C . VAL A 1 88 ? -28.787 -0.740 6.819 1.00 95.75 88 VAL A C 1
ATOM 703 O O . VAL A 1 88 ? -29.658 -0.502 7.655 1.00 95.75 88 VAL A O 1
ATOM 706 N N . TYR A 1 89 ? -27.623 -0.087 6.827 1.00 94.25 89 TYR A N 1
ATOM 707 C CA . TYR A 1 89 ? -27.204 0.842 7.874 1.00 94.25 89 TYR A CA 1
ATOM 708 C C . TYR A 1 89 ? -27.712 2.279 7.676 1.00 94.25 89 TYR A C 1
ATOM 710 O O . TYR A 1 89 ? -27.435 3.134 8.516 1.00 94.25 89 TYR A O 1
ATOM 718 N N . LYS A 1 90 ? -28.490 2.592 6.626 1.00 94.19 90 LYS A N 1
ATOM 719 C CA . LYS A 1 90 ? -28.864 3.983 6.274 1.00 94.19 90 LYS A CA 1
ATOM 720 C C . LYS A 1 90 ? -29.583 4.765 7.382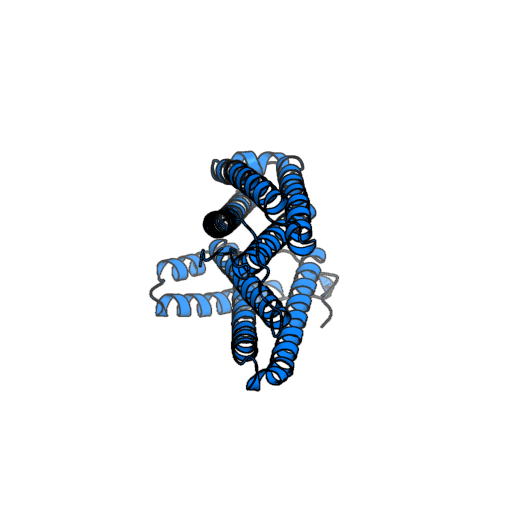 1.00 94.19 90 LYS A C 1
ATOM 722 O O . LYS A 1 90 ? -29.513 5.991 7.407 1.00 94.19 90 LYS A O 1
ATOM 727 N N . ARG A 1 91 ? -30.297 4.076 8.280 1.00 93.50 91 ARG A N 1
ATOM 728 C CA . ARG A 1 91 ? -31.025 4.702 9.401 1.00 93.50 91 ARG A CA 1
ATOM 729 C C . ARG A 1 91 ? -30.196 4.803 10.684 1.00 93.50 91 ARG A C 1
ATOM 731 O O . ARG A 1 91 ? -30.485 5.664 11.501 1.00 93.50 91 ARG A O 1
ATOM 738 N N . VAL A 1 92 ? -29.178 3.954 10.844 1.00 92.88 92 VAL A N 1
ATOM 739 C CA . VAL A 1 92 ? -28.394 3.824 12.087 1.00 92.88 92 VAL A CA 1
ATOM 740 C C . VAL A 1 92 ? -27.017 4.478 11.955 1.00 92.88 92 VAL A C 1
ATOM 742 O O . VAL A 1 92 ? -26.555 5.158 12.862 1.00 92.88 92 VAL A O 1
ATOM 745 N N . ALA A 1 93 ? -26.358 4.300 10.811 1.00 93.69 93 ALA A N 1
ATOM 746 C CA . ALA A 1 93 ? -24.970 4.679 10.591 1.00 93.69 93 ALA A CA 1
ATOM 747 C C . ALA A 1 93 ? -24.741 5.101 9.128 1.00 93.69 93 ALA A C 1
ATOM 749 O O . ALA A 1 93 ? -24.038 4.433 8.369 1.00 93.69 93 ALA A O 1
ATOM 750 N N . LYS A 1 94 ? -25.305 6.255 8.731 1.00 95.38 94 LYS A N 1
ATOM 751 C CA . LYS A 1 94 ? -25.182 6.826 7.367 1.00 95.38 94 LYS A CA 1
ATOM 752 C C . LYS A 1 94 ? -23.738 6.925 6.865 1.00 95.38 94 LYS A C 1
ATOM 754 O O . LYS A 1 94 ? -23.500 6.828 5.666 1.00 95.38 94 LYS A O 1
ATOM 759 N N . ARG A 1 95 ? -22.775 7.083 7.780 1.00 96.75 95 ARG A N 1
ATOM 760 C CA . ARG A 1 95 ? -21.340 7.119 7.469 1.00 96.75 95 ARG A CA 1
ATOM 761 C C . ARG A 1 95 ? -20.871 5.860 6.728 1.00 96.75 95 ARG A C 1
ATOM 763 O O . ARG A 1 95 ? -20.051 5.998 5.833 1.00 96.75 95 ARG A O 1
ATOM 770 N N . ILE A 1 96 ? -21.406 4.676 7.045 1.00 97.38 96 ILE A N 1
ATOM 771 C CA . ILE A 1 96 ? -21.053 3.425 6.348 1.00 97.38 96 ILE A CA 1
ATOM 772 C C . ILE A 1 96 ? -21.437 3.528 4.868 1.00 97.38 96 ILE A C 1
ATOM 774 O O . ILE A 1 96 ? -20.603 3.269 4.012 1.00 97.38 96 ILE A O 1
ATOM 778 N N . VAL A 1 97 ? -22.651 4.001 4.567 1.00 97.94 97 VAL A N 1
ATOM 779 C CA . VAL A 1 97 ? -23.129 4.183 3.184 1.00 97.94 97 VAL A CA 1
ATOM 780 C C . VAL A 1 97 ? -22.237 5.153 2.412 1.00 97.94 97 VAL A C 1
ATOM 782 O O . VAL A 1 97 ? -21.788 4.841 1.312 1.00 97.94 97 VAL A O 1
ATOM 785 N N . VAL A 1 98 ? -21.941 6.317 3.002 1.00 98.25 98 VAL A N 1
ATOM 786 C CA . VAL A 1 98 ? -21.097 7.340 2.364 1.00 98.25 98 VAL A CA 1
ATOM 787 C C . VAL A 1 98 ? -19.701 6.795 2.071 1.00 98.25 98 VAL A C 1
ATOM 789 O O . VAL A 1 98 ? -19.201 6.975 0.965 1.00 98.25 98 VAL A O 1
ATOM 792 N N . LEU A 1 99 ? -19.085 6.102 3.031 1.00 98.19 99 LEU A N 1
ATOM 793 C CA . LEU A 1 99 ? -17.746 5.546 2.857 1.00 98.19 99 LEU A CA 1
ATOM 794 C C . LEU A 1 99 ? -17.715 4.392 1.856 1.00 98.19 99 LEU A C 1
ATOM 796 O O . LEU A 1 99 ? -16.777 4.323 1.073 1.00 98.19 99 LEU A O 1
ATOM 800 N N . SER A 1 100 ? -18.732 3.529 1.819 1.00 98.25 100 SER A N 1
ATOM 801 C CA . SER A 1 100 ? -18.826 2.475 0.805 1.00 98.25 100 SER A CA 1
ATOM 802 C C . SER A 1 100 ? -18.944 3.059 -0.605 1.00 98.25 100 SER A C 1
ATOM 804 O O . SER A 1 100 ? -18.231 2.611 -1.501 1.00 98.25 100 SER A O 1
ATOM 806 N N . ILE A 1 101 ? -19.791 4.080 -0.804 1.00 98.38 101 ILE A N 1
ATOM 807 C CA . ILE A 1 101 ? -19.943 4.755 -2.105 1.00 98.38 101 ILE A CA 1
ATOM 808 C C . ILE A 1 101 ? -18.642 5.457 -2.493 1.00 98.38 101 ILE A C 1
ATOM 810 O O . ILE A 1 101 ? -18.157 5.275 -3.607 1.00 98.38 101 ILE A O 1
ATOM 814 N N . LEU A 1 102 ? -18.053 6.222 -1.568 1.00 98.38 102 LEU A N 1
ATOM 815 C CA . LEU A 1 102 ? -16.771 6.882 -1.791 1.00 98.38 102 LEU A CA 1
ATOM 816 C C . LEU A 1 102 ? -15.707 5.862 -2.200 1.00 98.38 102 LEU A C 1
ATOM 818 O O . LEU A 1 102 ? -15.026 6.063 -3.197 1.00 98.38 102 LEU A O 1
ATOM 822 N N . ASN A 1 103 ? -15.597 4.744 -1.484 1.00 98.12 103 ASN A N 1
ATOM 823 C CA . ASN A 1 103 ? -14.591 3.733 -1.776 1.00 98.12 103 ASN A CA 1
ATOM 824 C C . ASN A 1 103 ? -14.794 3.068 -3.146 1.00 98.12 103 ASN A C 1
ATOM 826 O O . ASN A 1 103 ? -13.818 2.765 -3.829 1.00 98.12 103 ASN A O 1
ATOM 830 N N . LEU A 1 104 ? -16.047 2.885 -3.579 1.00 98.38 104 LEU A N 1
ATOM 831 C CA . LEU A 1 104 ? -16.361 2.409 -4.927 1.00 98.38 104 LEU A CA 1
ATOM 832 C C . LEU A 1 104 ? -15.915 3.414 -6.008 1.00 98.38 104 LEU A C 1
ATOM 834 O O . LEU A 1 104 ? -15.373 3.020 -7.038 1.00 98.38 104 LEU A O 1
ATOM 838 N N . LEU A 1 105 ? -16.095 4.717 -5.777 1.00 98.25 105 LEU A N 1
ATOM 839 C CA . LEU A 1 105 ? -15.599 5.746 -6.698 1.00 98.25 105 LEU A CA 1
ATOM 840 C C . LEU A 1 105 ? -14.066 5.768 -6.737 1.00 98.25 105 LEU A C 1
ATOM 842 O O . LEU A 1 105 ? -13.472 5.809 -7.816 1.00 98.25 105 LEU A O 1
ATOM 846 N N . VAL A 1 106 ? -13.425 5.683 -5.568 1.00 97.94 106 VAL A N 1
ATOM 847 C CA . VAL A 1 106 ? -11.963 5.690 -5.449 1.00 97.94 106 VAL A CA 1
ATOM 848 C C . VAL A 1 106 ? -11.351 4.445 -6.100 1.00 97.94 106 VAL A C 1
ATOM 850 O O . VAL A 1 106 ? -10.369 4.587 -6.822 1.00 97.94 106 VAL A O 1
ATOM 853 N N . VAL A 1 107 ? -11.937 3.246 -5.953 1.00 97.44 107 VAL A N 1
ATOM 854 C CA . VAL A 1 107 ? -11.441 2.049 -6.663 1.00 97.44 107 VAL A CA 1
ATOM 855 C C . VAL A 1 107 ? -11.634 2.155 -8.179 1.00 97.44 107 VAL A C 1
ATOM 857 O O . VAL A 1 107 ? -10.800 1.668 -8.941 1.00 97.44 107 VAL A O 1
ATOM 860 N N . GLY A 1 108 ? -12.703 2.815 -8.641 1.00 96.75 108 GLY A N 1
ATOM 861 C CA . GLY A 1 108 ? -12.908 3.090 -10.063 1.00 96.75 108 GLY A CA 1
ATOM 862 C C . GLY A 1 108 ? -11.794 3.976 -10.625 1.00 96.75 108 GLY A C 1
ATOM 863 O O . GLY A 1 108 ? -11.184 3.649 -11.645 1.00 96.75 108 GLY A O 1
ATOM 864 N N . PHE A 1 109 ? -11.464 5.052 -9.905 1.00 96.62 109 PHE A N 1
ATOM 865 C CA . PHE A 1 109 ? -10.333 5.920 -10.235 1.00 96.62 109 PHE A CA 1
ATOM 866 C C . PHE A 1 109 ? -8.988 5.178 -10.153 1.00 96.62 109 PHE A C 1
ATOM 868 O O . PHE A 1 109 ? -8.159 5.307 -11.051 1.00 96.62 109 PHE A O 1
ATOM 875 N N . GLN A 1 110 ? -8.798 4.324 -9.145 1.00 96.75 110 GLN A N 1
ATOM 876 C CA . GLN A 1 110 ? -7.622 3.463 -9.000 1.00 96.75 110 GLN A CA 1
ATOM 877 C C . GLN A 1 110 ? -7.450 2.514 -10.189 1.00 96.75 110 GLN A C 1
ATOM 879 O O . GLN A 1 110 ? -6.337 2.352 -10.683 1.00 96.75 110 GLN A O 1
ATOM 884 N N . GLY A 1 111 ? -8.533 1.900 -10.672 1.00 94.81 111 GLY A N 1
ATOM 885 C CA . GLY A 1 111 ? -8.512 1.028 -11.847 1.00 94.81 111 GLY A CA 1
ATOM 886 C C . GLY A 1 111 ? -8.129 1.785 -13.120 1.00 94.81 111 GLY A C 1
ATOM 887 O O . GLY A 1 111 ? -7.290 1.316 -13.893 1.00 94.81 111 GLY A O 1
ATOM 888 N N . TRP A 1 112 ? -8.672 2.992 -13.305 1.00 94.81 112 TRP A N 1
ATOM 889 C CA . TRP A 1 112 ? -8.255 3.890 -14.384 1.00 94.81 112 TRP A CA 1
ATOM 890 C C . TRP A 1 112 ? -6.763 4.237 -14.282 1.00 94.81 112 TRP A C 1
ATOM 892 O O . TRP A 1 112 ? -6.034 4.038 -15.256 1.00 94.81 112 TRP A O 1
ATOM 902 N N . LEU A 1 113 ? -6.290 4.661 -13.107 1.00 94.88 113 LEU A N 1
ATOM 903 C CA . LEU A 1 113 ? -4.890 5.009 -12.866 1.00 94.88 113 LEU A CA 1
ATOM 904 C C . LEU A 1 113 ? -3.958 3.805 -13.066 1.00 94.88 113 LEU A C 1
ATOM 906 O O . LEU A 1 113 ? -2.917 3.935 -13.697 1.00 94.88 113 LEU A O 1
ATOM 910 N N . GLY A 1 114 ? -4.346 2.610 -12.619 1.00 93.25 114 GLY A N 1
ATOM 911 C CA . GLY A 1 114 ? -3.580 1.379 -12.847 1.00 93.25 114 GLY A CA 1
ATOM 912 C C . GLY A 1 114 ? -3.446 1.049 -14.333 1.00 93.25 114 GLY A C 1
ATOM 913 O O . GLY A 1 114 ? -2.419 0.555 -14.790 1.00 93.25 114 GLY A O 1
ATOM 914 N N . SER A 1 115 ? -4.455 1.398 -15.128 1.00 91.31 115 SER A N 1
ATOM 915 C CA . SER A 1 115 ? -4.375 1.266 -16.576 1.00 91.31 115 SER A CA 1
ATOM 916 C C . SER A 1 115 ? -3.378 2.261 -17.203 1.00 91.31 115 SER A C 1
ATOM 918 O O . SER A 1 115 ? -2.794 1.932 -18.237 1.00 91.31 115 SER A O 1
ATOM 920 N N . ILE A 1 116 ? -3.191 3.446 -16.604 1.00 93.75 116 ILE A N 1
ATOM 921 C CA . ILE A 1 116 ? -2.166 4.428 -16.995 1.00 93.75 116 ILE A CA 1
ATOM 922 C C . ILE A 1 116 ? -0.776 3.920 -16.607 1.00 93.75 116 ILE A C 1
ATOM 924 O O . ILE A 1 116 ? 0.107 3.922 -17.453 1.00 93.75 116 ILE A O 1
ATOM 928 N N . VAL A 1 117 ? -0.608 3.393 -15.387 1.00 92.38 117 VAL A N 1
ATOM 929 C CA . VAL A 1 117 ? 0.653 2.792 -14.907 1.00 92.38 117 VAL A CA 1
ATOM 930 C C . VAL A 1 117 ? 1.227 1.794 -15.919 1.00 92.38 117 VAL A C 1
ATOM 932 O O . VAL A 1 117 ? 2.421 1.814 -16.213 1.00 92.38 117 VAL A O 1
ATOM 935 N N . VAL A 1 118 ? 0.376 0.933 -16.485 1.00 89.06 118 VAL A N 1
ATOM 936 C CA . VAL A 1 118 ? 0.794 -0.039 -17.508 1.00 89.06 118 VAL A CA 1
ATOM 937 C C . VAL A 1 118 ? 1.185 0.654 -18.820 1.00 89.06 118 VAL A C 1
ATOM 939 O O . VAL A 1 118 ? 2.208 0.314 -19.412 1.00 89.06 118 VAL A O 1
ATOM 942 N N . SER A 1 119 ? 0.411 1.639 -19.291 1.00 89.00 119 SER A N 1
ATOM 943 C CA . SER A 1 119 ? 0.694 2.289 -20.578 1.00 89.00 119 SER A CA 1
ATOM 944 C C . SER A 1 119 ? 1.927 3.191 -20.538 1.00 89.00 119 SER A C 1
ATOM 946 O O . SER A 1 119 ? 2.648 3.263 -21.537 1.00 89.00 119 SER A O 1
ATOM 948 N N . THR A 1 120 ? 2.239 3.795 -19.393 1.00 87.56 120 THR A N 1
ATOM 949 C CA . THR A 1 120 ? 3.433 4.626 -19.154 1.00 87.56 120 THR A CA 1
ATOM 950 C C . THR A 1 120 ? 4.665 3.813 -18.758 1.00 87.56 120 THR A C 1
ATOM 952 O O . THR A 1 120 ? 5.572 4.335 -18.124 1.00 87.56 120 THR A O 1
ATOM 955 N N . ASN A 1 121 ? 4.699 2.517 -19.078 1.00 86.62 121 ASN A N 1
ATOM 956 C CA . ASN A 1 121 ? 5.856 1.654 -18.830 1.00 86.62 121 ASN A CA 1
ATOM 957 C C . ASN A 1 121 ? 6.299 1.577 -17.361 1.00 86.62 121 ASN A C 1
ATOM 959 O O . ASN A 1 121 ? 7.485 1.410 -17.082 1.00 86.62 121 ASN A O 1
ATOM 963 N N . LEU A 1 122 ? 5.346 1.680 -16.427 1.00 84.56 122 LEU A N 1
ATOM 964 C CA . LEU A 1 122 ? 5.603 1.728 -14.987 1.00 84.56 122 LEU A CA 1
ATOM 965 C C . LEU A 1 122 ? 6.416 2.954 -14.537 1.00 84.56 122 LEU A C 1
ATOM 967 O O . LEU A 1 122 ? 7.164 2.855 -13.568 1.00 84.56 122 LEU A O 1
ATOM 971 N N . MET A 1 123 ? 6.245 4.102 -15.206 1.00 87.31 123 MET A N 1
ATOM 972 C CA . MET A 1 123 ? 6.792 5.387 -14.758 1.00 87.31 123 MET A CA 1
ATOM 973 C C . MET A 1 123 ? 6.550 5.601 -13.257 1.00 87.31 123 MET A C 1
ATOM 975 O O . MET A 1 123 ? 5.418 5.496 -12.769 1.00 87.31 123 MET A O 1
ATOM 979 N N . ALA A 1 124 ? 7.626 5.878 -12.527 1.00 86.19 124 ALA A N 1
ATOM 980 C CA . ALA A 1 124 ? 7.675 5.640 -11.094 1.00 86.19 124 ALA A CA 1
ATOM 981 C C . ALA A 1 124 ? 6.706 6.491 -10.285 1.00 86.19 124 ALA A C 1
ATOM 983 O O . ALA A 1 124 ? 5.942 5.945 -9.495 1.00 86.19 124 ALA A O 1
ATOM 984 N N . TRP A 1 125 ? 6.645 7.800 -10.533 1.00 88.75 125 TRP A N 1
ATOM 985 C CA . TRP A 1 125 ? 5.735 8.670 -9.787 1.00 88.75 125 TRP A CA 1
ATOM 986 C C . TRP A 1 125 ? 4.263 8.252 -9.959 1.00 88.75 125 TRP A C 1
ATOM 988 O O . TRP A 1 125 ? 3.477 8.358 -9.018 1.00 88.75 125 TRP A O 1
ATOM 998 N N . ILE A 1 126 ? 3.882 7.706 -11.123 1.00 92.88 126 ILE A N 1
ATOM 999 C CA . ILE A 1 126 ? 2.526 7.190 -11.373 1.00 92.88 126 ILE A CA 1
ATOM 1000 C C . ILE A 1 126 ? 2.293 5.913 -10.557 1.00 92.88 126 ILE A C 1
ATOM 1002 O O . ILE A 1 126 ? 1.229 5.755 -9.954 1.00 92.88 126 ILE A O 1
ATOM 1006 N N . VAL A 1 127 ? 3.292 5.024 -10.487 1.00 92.31 127 VAL A N 1
ATOM 1007 C CA . VAL A 1 127 ? 3.259 3.830 -9.623 1.00 92.31 127 VAL A CA 1
ATOM 1008 C C . VAL A 1 127 ? 3.126 4.235 -8.154 1.00 92.31 127 VAL A C 1
ATOM 1010 O O . VAL A 1 127 ? 2.281 3.679 -7.454 1.00 92.31 127 VAL A O 1
ATOM 1013 N N . THR A 1 128 ? 3.892 5.221 -7.687 1.00 93.75 128 THR A N 1
ATOM 1014 C CA . THR A 1 128 ? 3.833 5.721 -6.307 1.00 93.75 128 THR A CA 1
ATOM 1015 C C . THR A 1 128 ? 2.455 6.290 -5.983 1.00 93.75 128 THR A C 1
ATOM 1017 O O . THR A 1 128 ? 1.852 5.890 -4.988 1.00 93.75 128 THR A O 1
ATOM 1020 N N . VAL A 1 129 ? 1.896 7.154 -6.840 1.00 95.25 129 VAL A N 1
ATOM 1021 C CA . VAL A 1 129 ? 0.539 7.699 -6.648 1.00 95.25 129 VAL A CA 1
ATOM 1022 C C . VAL A 1 129 ? -0.504 6.580 -6.629 1.00 95.25 129 VAL A C 1
ATOM 1024 O O . VAL A 1 129 ? -1.385 6.579 -5.768 1.00 95.25 129 VAL A O 1
ATOM 1027 N N . HIS A 1 130 ? -0.387 5.593 -7.521 1.00 95.94 130 HIS A N 1
ATOM 1028 C CA . HIS A 1 130 ? -1.267 4.426 -7.535 1.00 95.94 130 HIS A CA 1
ATOM 1029 C C . HIS A 1 130 ? -1.172 3.623 -6.231 1.00 95.94 130 HIS A C 1
ATOM 1031 O O . HIS A 1 130 ? -2.196 3.277 -5.644 1.00 95.94 130 HIS A O 1
ATOM 1037 N N . MET A 1 131 ? 0.035 3.358 -5.730 1.00 94.81 131 MET A N 1
ATOM 1038 C CA . MET A 1 131 ? 0.239 2.637 -4.471 1.00 94.81 131 MET A CA 1
ATOM 1039 C C . MET A 1 131 ? -0.320 3.400 -3.265 1.00 94.81 131 MET A C 1
ATOM 1041 O O . MET A 1 131 ? -1.012 2.812 -2.435 1.00 94.81 131 MET A O 1
ATOM 1045 N N . LEU A 1 132 ? -0.089 4.712 -3.177 1.00 96.94 132 LEU A N 1
ATOM 1046 C CA . LEU A 1 132 ? -0.623 5.537 -2.089 1.00 96.94 132 LEU A CA 1
ATOM 1047 C C . LEU A 1 132 ? -2.154 5.580 -2.107 1.00 96.94 132 LEU A C 1
ATOM 1049 O O . LEU A 1 132 ? -2.792 5.462 -1.061 1.00 96.94 132 LEU A O 1
ATOM 1053 N N . LEU A 1 133 ? -2.760 5.677 -3.290 1.00 97.88 133 LEU A N 1
ATOM 1054 C CA . LEU A 1 133 ? -4.210 5.629 -3.432 1.00 97.88 133 LEU A CA 1
ATOM 1055 C C . LEU A 1 133 ? -4.786 4.247 -3.058 1.00 97.88 133 LEU A C 1
ATOM 1057 O O . LEU A 1 133 ? -5.854 4.180 -2.446 1.00 97.88 133 LEU A O 1
ATOM 1061 N N . ALA A 1 134 ? -4.058 3.152 -3.313 1.00 97.06 134 ALA A N 1
ATOM 1062 C CA . ALA A 1 134 ? -4.427 1.823 -2.812 1.00 97.06 134 ALA A CA 1
ATOM 1063 C C . ALA A 1 134 ? -4.444 1.766 -1.274 1.00 97.06 134 ALA A C 1
ATOM 1065 O O . ALA A 1 134 ? -5.374 1.203 -0.692 1.00 97.06 134 ALA A O 1
ATOM 1066 N N . LEU A 1 135 ? -3.463 2.386 -0.602 1.00 98.00 135 LEU A N 1
ATOM 1067 C CA . LEU A 1 135 ? -3.452 2.489 0.864 1.00 98.00 135 LEU A CA 1
ATOM 1068 C C . LEU A 1 135 ? -4.645 3.300 1.388 1.00 98.00 135 LEU A C 1
ATOM 1070 O O . LEU A 1 135 ? -5.213 2.948 2.420 1.00 98.00 135 LEU A O 1
ATOM 1074 N N . VAL A 1 136 ? -5.072 4.344 0.668 1.00 98.31 136 VAL A N 1
ATOM 1075 C CA . VAL A 1 136 ? -6.274 5.123 1.013 1.00 98.31 136 VAL A CA 1
ATOM 1076 C C . VAL A 1 136 ? -7.539 4.269 0.915 1.00 98.31 136 VAL A C 1
ATOM 1078 O O . VAL A 1 136 ? -8.342 4.276 1.847 1.00 98.31 136 VAL A O 1
ATOM 1081 N N . ILE A 1 137 ? -7.707 3.490 -0.159 1.00 98.25 137 ILE A N 1
ATOM 1082 C CA . ILE A 1 137 ? -8.831 2.542 -0.306 1.00 98.25 137 ILE A CA 1
ATOM 1083 C C . ILE A 1 137 ? -8.865 1.570 0.877 1.00 98.25 137 ILE A C 1
ATOM 1085 O O . ILE A 1 137 ? -9.915 1.326 1.481 1.00 98.25 137 ILE A O 1
ATOM 1089 N N . LEU A 1 138 ? -7.699 1.038 1.241 1.00 97.94 138 LEU A N 1
ATOM 1090 C CA . LEU A 1 138 ? -7.555 0.100 2.344 1.00 97.94 138 LEU A CA 1
ATOM 1091 C C . LEU A 1 138 ? -7.880 0.753 3.694 1.00 97.94 138 LEU A C 1
ATOM 1093 O O . LEU A 1 138 ? -8.608 0.172 4.498 1.00 97.94 138 LEU A O 1
ATOM 1097 N N . ALA A 1 139 ? -7.437 1.991 3.919 1.00 98.44 139 ALA A N 1
ATOM 1098 C CA . ALA A 1 139 ? -7.781 2.764 5.107 1.00 98.44 139 ALA A CA 1
ATOM 1099 C C . ALA A 1 139 ? -9.296 3.019 5.206 1.00 98.44 139 ALA A C 1
ATOM 1101 O O . ALA A 1 139 ? -9.881 2.813 6.271 1.00 98.44 139 ALA A O 1
ATOM 1102 N N . ILE A 1 140 ? -9.964 3.386 4.105 1.00 98.44 140 ILE A N 1
ATOM 1103 C CA . ILE A 1 140 ? -11.425 3.567 4.080 1.00 98.44 140 ILE A CA 1
ATOM 1104 C C . ILE A 1 140 ? -12.137 2.256 4.443 1.00 98.44 140 ILE A C 1
ATOM 1106 O O . ILE A 1 140 ? -13.067 2.272 5.255 1.00 98.44 140 ILE A O 1
ATOM 1110 N N . LEU A 1 141 ? -11.693 1.117 3.900 1.00 98.06 141 LEU A N 1
ATOM 1111 C CA . LEU A 1 141 ? -12.254 -0.201 4.219 1.00 98.06 141 LEU A CA 1
ATOM 1112 C C . LEU A 1 141 ? -12.079 -0.570 5.689 1.00 98.06 141 LEU A C 1
ATOM 1114 O O . LEU A 1 141 ? -13.057 -0.912 6.355 1.00 98.06 141 LEU A O 1
ATOM 1118 N N . ILE A 1 142 ? -10.853 -0.469 6.203 1.00 98.25 142 ILE A N 1
ATOM 1119 C CA . ILE A 1 142 ? -10.523 -0.806 7.592 1.00 98.25 142 ILE A CA 1
ATOM 1120 C C . ILE A 1 142 ? -11.311 0.081 8.555 1.00 98.25 142 ILE A C 1
ATOM 1122 O O . ILE A 1 142 ? -11.872 -0.415 9.536 1.00 98.25 142 ILE A O 1
ATOM 1126 N N . TYR A 1 143 ? -11.409 1.378 8.259 1.00 98.00 143 TYR A N 1
ATOM 1127 C CA . TYR A 1 143 ? -12.216 2.303 9.041 1.00 98.00 143 TYR A CA 1
ATOM 1128 C C . TYR A 1 143 ? -13.697 1.923 9.016 1.00 98.00 143 TYR A C 1
ATOM 1130 O O . TYR A 1 143 ? -14.326 1.831 10.071 1.00 98.00 143 TYR A O 1
ATOM 1138 N N . THR A 1 144 ? -14.257 1.681 7.828 1.00 97.50 144 THR A N 1
ATOM 1139 C CA . THR A 1 144 ? -15.677 1.336 7.662 1.00 97.50 144 THR A CA 1
ATOM 1140 C C . THR A 1 144 ? -16.014 0.054 8.419 1.00 97.50 144 THR A C 1
ATOM 1142 O O . THR A 1 144 ? -17.004 0.013 9.150 1.00 97.50 144 THR A O 1
ATOM 1145 N N . TYR A 1 145 ? -15.147 -0.956 8.321 1.00 96.19 145 TYR A N 1
ATOM 1146 C CA . TYR A 1 145 ? -15.253 -2.213 9.055 1.00 96.19 145 TYR A CA 1
ATOM 1147 C C . TYR A 1 145 ? -15.181 -2.011 10.576 1.00 96.19 145 TYR A C 1
ATOM 1149 O O . TYR A 1 145 ? -16.061 -2.469 11.306 1.00 96.19 145 TYR A O 1
ATOM 1157 N N . ASN A 1 146 ? -14.175 -1.278 11.070 1.00 94.75 146 ASN A N 1
ATOM 1158 C CA . ASN A 1 146 ? -14.026 -0.998 12.501 1.00 94.75 146 ASN A CA 1
ATOM 1159 C C . ASN A 1 146 ? -15.227 -0.223 13.066 1.00 94.75 146 ASN A C 1
ATOM 1161 O O . ASN A 1 146 ? -15.702 -0.526 14.163 1.00 94.75 146 ASN A O 1
ATOM 1165 N N . TYR A 1 147 ? -15.728 0.759 12.313 1.00 94.62 147 TYR A N 1
ATOM 1166 C CA . TYR A 1 147 ? -16.887 1.553 12.698 1.00 94.62 147 TYR A CA 1
ATOM 1167 C C . TYR A 1 147 ? -18.157 0.700 12.760 1.00 94.62 147 TYR A C 1
ATOM 1169 O O . TYR A 1 147 ? -18.890 0.797 13.741 1.00 94.62 147 TYR A O 1
ATOM 1177 N N . ALA A 1 148 ? -18.377 -0.179 11.776 1.00 94.12 148 ALA A N 1
ATOM 1178 C CA . ALA A 1 148 ? -19.511 -1.101 11.756 1.00 94.12 148 ALA A CA 1
ATOM 1179 C C . ALA A 1 148 ? -19.499 -2.067 12.952 1.00 94.12 148 ALA A C 1
ATOM 1181 O O . ALA A 1 148 ? -20.510 -2.187 13.641 1.00 94.12 148 ALA A O 1
ATOM 1182 N N . LEU A 1 149 ? -18.348 -2.683 13.259 1.00 91.44 149 LEU A N 1
ATOM 1183 C CA . LEU A 1 149 ? -18.183 -3.530 14.451 1.00 91.44 149 LEU A CA 1
ATOM 1184 C C . LEU A 1 149 ? -18.405 -2.768 15.760 1.00 91.44 149 LEU A C 1
ATOM 1186 O O . LEU A 1 149 ? -18.748 -3.352 16.784 1.00 91.44 149 LEU A O 1
ATOM 1190 N N . GLY A 1 150 ? -18.165 -1.461 15.742 1.00 89.06 150 GLY A N 1
ATOM 1191 C CA . GLY A 1 150 ? -18.322 -0.611 16.904 1.00 89.06 150 GLY A CA 1
ATOM 1192 C C . GLY A 1 150 ? -19.742 -0.207 17.246 1.00 89.06 150 GLY A C 1
ATOM 1193 O O . GLY A 1 150 ? -19.962 0.290 18.352 1.00 89.06 150 GLY A O 1
ATOM 1194 N N . LEU A 1 151 ? -20.690 -0.390 16.328 1.00 89.50 151 LEU A N 1
ATOM 1195 C CA . LEU A 1 151 ? -22.077 -0.008 16.552 1.00 89.50 151 LEU A CA 1
ATOM 1196 C C . LEU A 1 151 ? -22.662 -0.819 17.716 1.00 89.50 151 LEU A C 1
ATOM 1198 O O . LEU A 1 151 ? -22.649 -2.045 17.706 1.00 89.50 151 LEU A O 1
ATOM 1202 N N . GLY A 1 152 ? -23.160 -0.120 18.739 1.00 79.31 152 GLY A N 1
ATOM 1203 C CA . GLY A 1 152 ? -23.763 -0.734 19.928 1.00 79.31 152 GLY A CA 1
ATOM 1204 C C . GLY A 1 152 ? -22.773 -1.245 20.983 1.00 79.31 152 GLY A C 1
ATOM 1205 O O . GLY A 1 152 ? -23.208 -1.702 22.037 1.00 79.31 152 GLY A O 1
ATOM 1206 N N . GLN A 1 153 ? -21.459 -1.141 20.756 1.00 83.44 153 GLN A N 1
ATOM 1207 C CA . GLN A 1 153 ? -20.454 -1.521 21.752 1.00 83.44 153 GLN A CA 1
ATOM 1208 C C . GLN A 1 153 ? -20.050 -0.330 22.628 1.00 83.44 153 GLN A C 1
ATOM 1210 O O . GLN A 1 153 ? -19.776 0.763 22.125 1.00 83.44 153 GLN A O 1
ATOM 1215 N N . LYS A 1 154 ? -19.957 -0.552 23.946 1.00 75.44 154 LYS A N 1
ATOM 1216 C CA . LYS A 1 154 ? -19.390 0.436 24.877 1.00 75.44 154 LYS A CA 1
ATOM 1217 C C . LYS A 1 154 ? -17.886 0.609 24.607 1.00 75.44 154 LYS A C 1
ATOM 1219 O O . LYS A 1 154 ? -17.225 -0.371 24.257 1.00 75.44 154 LYS A O 1
ATOM 1224 N N . PRO A 1 155 ? -17.335 1.829 24.750 1.00 76.62 155 PRO A N 1
ATOM 1225 C CA . PRO A 1 155 ? -15.902 2.044 24.598 1.00 76.62 155 PRO A CA 1
ATOM 1226 C C . PRO A 1 155 ? -15.129 1.233 25.640 1.00 76.62 155 PRO A C 1
ATOM 1228 O O . PRO A 1 155 ? -15.573 1.076 26.779 1.00 76.62 155 PRO A O 1
ATOM 1231 N N . VAL A 1 156 ? -13.960 0.732 25.245 1.00 78.44 156 VAL A N 1
ATOM 1232 C CA . VAL A 1 156 ? -13.017 0.120 26.184 1.00 78.44 156 VAL A CA 1
ATOM 1233 C C . VAL A 1 156 ? -12.486 1.226 27.092 1.00 78.44 156 VAL A C 1
ATOM 1235 O O . VAL A 1 156 ? -12.061 2.272 26.603 1.00 78.44 156 VAL A O 1
ATOM 1238 N N . VAL A 1 157 ? -12.513 0.997 28.403 1.00 75.69 157 VAL A N 1
ATOM 1239 C CA . VAL A 1 157 ? -11.998 1.940 29.399 1.00 75.69 157 VAL A CA 1
ATOM 1240 C C . VAL A 1 157 ? -10.680 1.401 29.942 1.00 75.69 157 VAL A C 1
ATOM 1242 O O . VAL A 1 157 ? -10.615 0.245 30.356 1.00 75.69 157 VAL A O 1
ATOM 1245 N N . VAL A 1 158 ? -9.635 2.227 29.944 1.00 79.44 158 VAL A N 1
ATOM 1246 C CA . VAL A 1 158 ? -8.319 1.878 30.505 1.00 79.44 158 VAL A CA 1
ATOM 1247 C C . VAL A 1 158 ? -7.881 2.891 31.555 1.00 79.44 158 VAL A C 1
ATOM 1249 O O . VAL A 1 158 ? -8.228 4.069 31.492 1.00 79.44 158 VAL A O 1
ATOM 1252 N N . MET A 1 159 ? -7.068 2.447 32.510 1.00 72.06 159 MET A N 1
ATOM 1253 C CA . MET A 1 159 ? -6.597 3.260 33.640 1.00 72.06 159 MET A CA 1
ATOM 1254 C C . MET A 1 159 ? -5.300 4.037 33.324 1.00 72.06 159 MET A C 1
ATOM 1256 O O . MET A 1 159 ? -4.517 4.344 34.216 1.00 72.06 159 MET A O 1
ATOM 1260 N N . ALA A 1 160 ? -5.047 4.335 32.043 1.00 75.50 160 ALA A N 1
ATOM 1261 C CA . ALA A 1 160 ? -3.819 4.967 31.559 1.00 75.50 160 ALA A CA 1
ATOM 1262 C C . ALA A 1 160 ? -4.114 6.130 30.601 1.00 75.50 160 ALA A C 1
ATOM 1264 O O . ALA A 1 160 ? -5.052 6.074 29.807 1.00 75.50 160 ALA A O 1
ATOM 1265 N N . LYS A 1 161 ? -3.268 7.171 30.608 1.00 77.69 161 LYS A N 1
ATOM 1266 C CA . LYS A 1 161 ? -3.335 8.255 29.613 1.00 77.69 161 LYS A CA 1
ATOM 1267 C C . LYS A 1 161 ? -2.947 7.715 28.230 1.00 77.69 161 LYS A C 1
ATOM 1269 O O . LYS A 1 161 ? -1.782 7.423 27.964 1.00 77.69 161 LYS A O 1
ATOM 1274 N N . ILE A 1 162 ? -3.930 7.615 27.338 1.00 85.06 162 ILE A N 1
ATOM 1275 C CA . ILE A 1 162 ? -3.772 7.037 25.991 1.00 85.06 162 ILE A CA 1
ATOM 1276 C C . ILE A 1 162 ? -3.401 8.046 24.898 1.00 85.06 162 ILE A C 1
ATOM 1278 O O . ILE A 1 162 ? -3.061 7.631 23.795 1.00 85.06 162 ILE A O 1
ATOM 1282 N N . TRP A 1 163 ? -3.473 9.358 25.155 1.00 88.06 163 TRP A N 1
ATOM 1283 C CA . TRP A 1 163 ? -3.261 10.367 24.105 1.00 88.06 163 TRP A CA 1
ATOM 1284 C C . TRP A 1 163 ? -1.867 10.274 23.464 1.00 88.06 163 TRP A C 1
ATOM 1286 O O . TRP A 1 163 ? -1.768 10.241 22.240 1.00 88.06 163 TRP A O 1
ATOM 1296 N N . TRP A 1 164 ? -0.816 10.106 24.274 1.00 90.62 164 TRP A N 1
ATOM 1297 C CA . TRP A 1 164 ? 0.547 9.889 23.774 1.00 90.62 164 TRP A CA 1
ATOM 1298 C C . TRP A 1 164 ? 0.669 8.637 22.903 1.00 90.62 164 TRP A C 1
ATOM 1300 O O . TRP A 1 164 ? 1.341 8.674 21.880 1.00 90.62 164 TRP A O 1
ATOM 1310 N N . LEU A 1 165 ? -0.033 7.554 23.253 1.00 92.25 165 LEU A N 1
ATOM 1311 C CA . LEU A 1 165 ? -0.047 6.337 22.442 1.00 92.25 165 LEU A CA 1
ATOM 1312 C C . LEU A 1 165 ? -0.762 6.560 21.101 1.00 92.25 165 LEU A C 1
ATOM 1314 O O . LEU A 1 165 ? -0.290 6.081 20.075 1.00 92.25 165 LEU A O 1
ATOM 1318 N N . LYS A 1 166 ? -1.864 7.327 21.077 1.00 92.69 166 LYS A N 1
ATOM 1319 C CA . LYS A 1 166 ? -2.545 7.704 19.823 1.00 92.69 166 LYS A CA 1
ATOM 1320 C C . LYS A 1 166 ? -1.604 8.486 18.904 1.00 92.69 166 LYS A C 1
ATOM 1322 O O . LYS A 1 166 ? -1.520 8.168 17.721 1.00 92.69 166 LYS A O 1
ATOM 1327 N N . LEU A 1 167 ? -0.886 9.470 19.452 1.00 95.44 167 LEU A N 1
ATOM 1328 C CA . LEU A 1 167 ? 0.088 10.258 18.696 1.00 95.44 167 LEU A CA 1
ATOM 1329 C C . LEU A 1 167 ? 1.246 9.387 18.189 1.00 95.44 167 LEU A C 1
ATOM 1331 O O . LEU A 1 167 ? 1.587 9.466 17.015 1.00 95.44 167 LEU A O 1
ATOM 1335 N N . LEU A 1 168 ? 1.798 8.518 19.039 1.00 96.50 168 LEU A N 1
ATOM 1336 C CA . LEU A 1 168 ? 2.890 7.612 18.677 1.00 96.50 168 LEU A CA 1
ATOM 1337 C C . LEU A 1 168 ? 2.507 6.681 17.517 1.00 96.50 168 LEU A C 1
ATOM 1339 O O . LEU A 1 168 ? 3.261 6.558 16.554 1.00 96.50 168 LEU A O 1
ATOM 1343 N N . ILE A 1 169 ? 1.322 6.061 17.574 1.00 96.62 169 ILE A N 1
ATOM 1344 C CA . ILE A 1 169 ? 0.843 5.187 16.493 1.00 96.62 169 ILE A CA 1
ATOM 1345 C C . ILE A 1 169 ? 0.605 5.995 15.213 1.00 96.62 169 ILE A C 1
ATOM 1347 O O . ILE A 1 169 ? 0.988 5.549 14.135 1.00 96.62 169 ILE A O 1
ATOM 1351 N N . PHE A 1 170 ? 0.027 7.197 15.312 1.00 97.12 170 PHE A N 1
ATOM 1352 C CA . PHE A 1 170 ? -0.167 8.069 14.152 1.00 97.12 170 PHE A CA 1
ATOM 1353 C C . PHE A 1 170 ? 1.162 8.437 13.476 1.00 97.12 170 PHE A C 1
ATOM 1355 O O . PHE A 1 170 ? 1.290 8.304 12.259 1.00 97.12 170 PHE A O 1
ATOM 1362 N N . VAL A 1 171 ? 2.172 8.829 14.260 1.00 97.94 171 VAL A N 1
ATOM 1363 C CA . VAL A 1 171 ? 3.526 9.107 13.757 1.00 97.94 171 VAL A CA 1
ATOM 1364 C C . VAL A 1 171 ? 4.130 7.858 13.115 1.00 97.94 171 VAL A C 1
ATOM 1366 O O . VAL A 1 171 ? 4.684 7.948 12.025 1.00 97.94 171 VAL A O 1
ATOM 1369 N N . SER A 1 172 ? 3.976 6.681 13.725 1.00 98.06 172 SER A N 1
ATOM 1370 C CA . SER A 1 172 ? 4.466 5.421 13.151 1.00 98.06 172 SER A CA 1
ATOM 1371 C C . SER A 1 172 ? 3.821 5.085 11.804 1.00 98.06 172 SER A C 1
ATOM 1373 O O . SER A 1 172 ? 4.526 4.651 10.892 1.00 98.06 172 SER A O 1
ATOM 1375 N N . ILE A 1 173 ? 2.521 5.344 11.633 1.00 98.38 173 ILE A N 1
ATOM 1376 C CA . ILE A 1 173 ? 1.835 5.189 10.343 1.00 98.38 173 ILE A CA 1
ATOM 1377 C C . ILE A 1 173 ? 2.409 6.166 9.313 1.00 98.38 173 ILE A C 1
ATOM 1379 O O . ILE A 1 173 ? 2.726 5.751 8.202 1.00 98.38 173 ILE A O 1
ATOM 1383 N N . ALA A 1 174 ? 2.591 7.441 9.673 1.00 98.31 174 ALA A N 1
ATOM 1384 C CA . ALA A 1 174 ? 3.162 8.440 8.769 1.00 98.31 174 ALA A CA 1
ATOM 1385 C C . ALA A 1 174 ? 4.584 8.062 8.319 1.00 98.31 174 ALA A C 1
ATOM 1387 O O . ALA A 1 174 ? 4.880 8.079 7.126 1.00 98.31 174 ALA A O 1
ATOM 1388 N N . VAL A 1 175 ? 5.435 7.632 9.256 1.00 98.31 175 VAL A N 1
ATOM 1389 C CA . VAL A 1 175 ? 6.784 7.127 8.959 1.00 98.31 175 VAL A CA 1
ATOM 1390 C C . VAL A 1 175 ?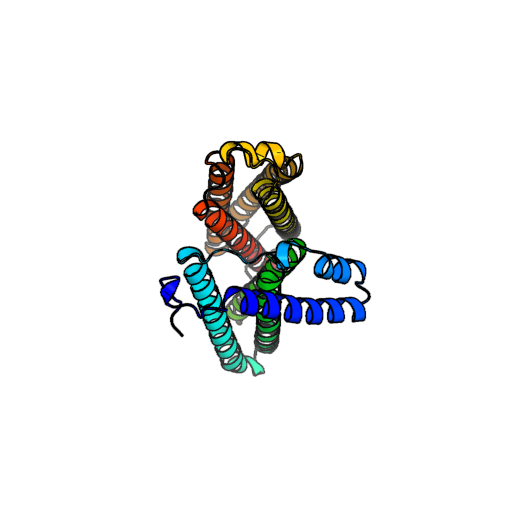 6.725 5.882 8.068 1.00 98.31 175 VAL A C 1
ATOM 1392 O O . VAL A 1 175 ? 7.511 5.762 7.134 1.00 98.31 175 VAL A O 1
ATOM 1395 N N . SER A 1 176 ? 5.762 4.983 8.286 1.00 98.19 176 SER A N 1
ATOM 1396 C CA . SER A 1 176 ? 5.591 3.786 7.450 1.00 98.19 176 SER A CA 1
ATOM 1397 C C . SER A 1 176 ? 5.134 4.133 6.025 1.00 98.19 176 SER A C 1
ATOM 1399 O O . SER A 1 176 ? 5.584 3.505 5.072 1.00 98.19 176 SER A O 1
ATOM 1401 N N . VAL A 1 177 ? 4.304 5.167 5.844 1.00 98.25 177 VAL A N 1
ATOM 1402 C CA . VAL A 1 177 ? 3.944 5.681 4.510 1.00 98.25 177 VAL A CA 1
ATOM 1403 C C . VAL A 1 177 ? 5.164 6.279 3.807 1.00 98.25 177 VAL A C 1
ATOM 1405 O O . VAL A 1 177 ? 5.395 5.967 2.642 1.00 98.25 177 VAL A O 1
ATOM 1408 N N . ILE A 1 178 ? 5.981 7.072 4.510 1.00 97.88 178 ILE A N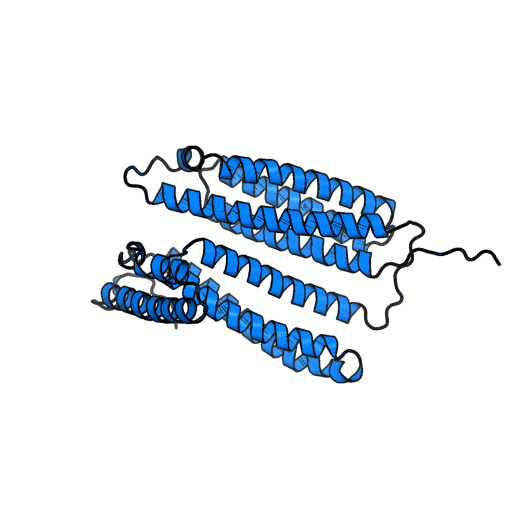 1
ATOM 1409 C CA . ILE A 1 178 ? 7.244 7.600 3.965 1.00 97.88 178 ILE A CA 1
ATOM 1410 C C . ILE A 1 178 ? 8.175 6.448 3.564 1.00 97.88 178 ILE A C 1
ATOM 1412 O O . ILE A 1 178 ? 8.741 6.465 2.476 1.00 97.88 178 ILE A O 1
ATOM 1416 N N . GLN A 1 179 ? 8.275 5.406 4.392 1.00 97.81 179 GLN A N 1
ATOM 1417 C CA . GLN A 1 179 ? 9.068 4.215 4.093 1.00 97.81 179 GLN A CA 1
ATOM 1418 C C . GLN A 1 179 ? 8.598 3.491 2.824 1.00 97.81 179 GLN A C 1
ATOM 1420 O O . GLN A 1 179 ? 9.426 3.016 2.046 1.00 97.81 179 GLN A O 1
ATOM 1425 N N . ILE A 1 180 ? 7.282 3.414 2.597 1.00 97.44 180 ILE A N 1
ATOM 1426 C CA . ILE A 1 180 ? 6.709 2.847 1.369 1.00 97.44 180 ILE A CA 1
ATOM 1427 C C . ILE A 1 180 ? 7.076 3.709 0.153 1.00 97.44 180 ILE A C 1
ATOM 1429 O O . ILE A 1 180 ? 7.456 3.150 -0.873 1.00 97.44 180 ILE A O 1
ATOM 1433 N N . VAL A 1 181 ? 7.032 5.042 0.267 1.00 96.69 181 VAL A N 1
ATOM 1434 C CA . VAL A 1 181 ? 7.458 5.957 -0.810 1.00 96.69 181 VAL A CA 1
ATOM 1435 C C . VAL A 1 181 ? 8.940 5.764 -1.137 1.00 96.69 181 VAL A C 1
ATOM 1437 O O . VAL A 1 181 ? 9.266 5.497 -2.291 1.00 96.69 181 VAL A O 1
ATOM 1440 N N . LEU A 1 182 ? 9.824 5.762 -0.134 1.00 96.56 182 LEU A N 1
ATOM 1441 C CA . LEU A 1 182 ? 11.250 5.468 -0.337 1.00 96.56 182 LEU A CA 1
ATOM 1442 C C . LEU A 1 182 ? 11.457 4.090 -0.985 1.00 96.56 182 LEU A C 1
ATOM 1444 O O . LEU A 1 182 ? 12.306 3.930 -1.854 1.00 96.56 182 LEU A O 1
ATOM 1448 N N . GLY A 1 183 ? 10.645 3.094 -0.615 1.00 95.81 183 GLY A N 1
ATOM 1449 C CA . GLY A 1 183 ? 10.669 1.775 -1.249 1.00 95.81 183 GLY A CA 1
ATOM 1450 C C . GLY A 1 183 ? 10.301 1.811 -2.738 1.00 95.81 183 GLY A C 1
ATOM 1451 O O . GLY A 1 183 ? 10.891 1.078 -3.531 1.00 95.81 183 GLY A O 1
ATOM 1452 N N . THR A 1 184 ? 9.364 2.677 -3.145 1.00 94.25 184 THR A N 1
ATOM 1453 C CA . THR A 1 184 ? 9.047 2.882 -4.570 1.00 94.25 184 THR A CA 1
ATOM 1454 C C . THR A 1 184 ? 10.176 3.574 -5.333 1.00 94.25 184 THR A C 1
ATOM 1456 O O . THR A 1 184 ? 10.418 3.210 -6.480 1.00 94.25 184 THR A O 1
ATOM 1459 N N . GLU A 1 185 ? 10.919 4.479 -4.693 1.00 93.94 185 GLU A N 1
ATOM 1460 C CA . GLU A 1 185 ? 12.093 5.126 -5.296 1.00 93.94 185 GLU A CA 1
ATOM 1461 C C . GLU A 1 185 ? 13.268 4.146 -5.452 1.00 93.94 185 GLU A C 1
ATOM 1463 O O . GLU A 1 185 ? 13.922 4.119 -6.491 1.00 93.94 185 GLU A O 1
ATOM 1468 N N . VAL A 1 186 ? 13.497 3.257 -4.474 1.00 94.88 186 VAL A N 1
ATOM 1469 C CA . VAL A 1 186 ? 14.477 2.160 -4.619 1.00 94.88 186 VAL A CA 1
ATOM 1470 C C . VAL A 1 186 ? 14.115 1.270 -5.807 1.00 94.88 186 VAL A C 1
ATOM 1472 O O . VAL A 1 186 ? 14.982 0.914 -6.602 1.00 94.88 186 VAL A O 1
ATOM 1475 N N . ARG A 1 187 ? 12.831 0.921 -5.953 1.00 93.56 187 ARG A N 1
ATOM 1476 C CA . ARG A 1 187 ? 12.348 0.127 -7.088 1.00 93.56 187 ARG A CA 1
ATOM 1477 C C . ARG A 1 187 ? 12.620 0.824 -8.423 1.00 93.56 187 ARG A C 1
ATOM 1479 O O . ARG A 1 187 ? 13.074 0.174 -9.357 1.00 93.56 187 ARG A O 1
ATOM 1486 N N . GLU A 1 188 ? 12.338 2.120 -8.513 1.00 90.31 188 GLU A N 1
ATOM 1487 C CA . GLU A 1 188 ? 12.611 2.924 -9.707 1.00 90.31 188 GLU A CA 1
ATOM 1488 C C . GLU A 1 188 ? 14.098 2.933 -10.061 1.00 90.31 188 GLU A C 1
ATOM 1490 O O . GLU A 1 188 ? 14.460 2.679 -11.208 1.00 90.31 188 GLU A O 1
ATOM 1495 N N . ALA A 1 189 ? 14.961 3.176 -9.075 1.00 91.00 189 ALA A N 1
ATOM 1496 C CA . ALA A 1 189 ? 16.400 3.188 -9.285 1.00 91.00 189 ALA A CA 1
ATOM 1497 C C . ALA A 1 189 ? 16.914 1.821 -9.770 1.00 91.00 189 ALA A C 1
ATOM 1499 O O . ALA A 1 189 ? 17.715 1.757 -10.701 1.00 91.00 189 ALA A O 1
ATOM 1500 N N . VAL A 1 190 ? 16.397 0.720 -9.211 1.00 91.75 190 VAL A N 1
ATOM 1501 C CA . VAL A 1 190 ? 16.685 -0.639 -9.698 1.00 91.75 190 VAL A CA 1
ATOM 1502 C C . VAL A 1 190 ? 16.218 -0.819 -11.145 1.00 91.75 190 VAL A C 1
ATOM 1504 O O . VAL A 1 190 ? 16.968 -1.346 -11.968 1.00 91.75 190 VAL A O 1
ATOM 1507 N N . ASP A 1 191 ? 15.000 -0.381 -11.477 1.00 88.25 191 ASP A N 1
ATOM 1508 C CA . ASP A 1 191 ? 14.459 -0.485 -12.836 1.00 88.25 191 ASP A CA 1
ATOM 1509 C C . ASP A 1 191 ? 15.332 0.293 -13.838 1.00 88.25 191 ASP A C 1
ATOM 1511 O O . ASP A 1 191 ? 15.579 -0.200 -14.942 1.00 88.25 191 ASP A O 1
ATOM 1515 N N . TYR A 1 192 ? 15.840 1.468 -13.451 1.00 86.19 192 TYR A N 1
ATOM 1516 C CA . TYR A 1 192 ? 16.762 2.270 -14.256 1.00 86.19 192 TYR A CA 1
ATOM 1517 C C . TYR A 1 192 ? 18.092 1.543 -14.502 1.00 86.19 192 TYR A C 1
ATOM 1519 O O . TYR A 1 192 ? 18.512 1.409 -15.653 1.00 86.19 192 TYR A O 1
ATOM 1527 N N . VAL A 1 193 ? 18.712 0.995 -13.450 1.00 88.56 193 VAL A N 1
ATOM 1528 C CA . VAL A 1 193 ? 19.961 0.215 -13.551 1.00 88.56 193 VAL A CA 1
ATOM 1529 C C . VAL A 1 193 ? 19.772 -1.020 -14.438 1.00 88.56 193 VAL A C 1
ATOM 1531 O O . VAL A 1 193 ? 20.597 -1.290 -15.310 1.00 88.56 193 VAL A O 1
ATOM 1534 N N . SER A 1 194 ? 18.649 -1.731 -14.292 1.00 85.62 194 SER A N 1
ATOM 1535 C CA . SER A 1 194 ? 18.361 -2.956 -15.054 1.00 85.62 194 SER A CA 1
ATOM 1536 C C . SER A 1 194 ? 18.234 -2.744 -16.569 1.00 85.62 194 SER A C 1
ATOM 1538 O O . SER A 1 194 ? 18.376 -3.694 -17.340 1.00 85.62 194 SER A O 1
ATOM 1540 N N . LYS A 1 195 ? 17.956 -1.506 -16.998 1.00 80.69 195 LYS A N 1
ATOM 1541 C CA . LYS A 1 195 ? 17.754 -1.107 -18.399 1.00 80.69 195 LYS A CA 1
ATOM 1542 C C . LYS A 1 195 ? 18.917 -0.275 -18.959 1.00 80.69 195 LYS A C 1
ATOM 1544 O O . LYS A 1 195 ? 18.820 0.208 -20.086 1.00 80.69 195 LYS A O 1
ATOM 1549 N N . GLY A 1 196 ? 19.985 -0.073 -18.182 1.00 74.69 196 GLY A N 1
ATOM 1550 C CA . GLY A 1 196 ? 21.140 0.736 -18.571 1.00 74.69 196 GLY A CA 1
ATOM 1551 C C . GLY A 1 196 ? 21.947 0.147 -19.735 1.00 74.69 196 GLY A C 1
ATOM 1552 O O . GLY A 1 196 ? 21.870 -1.040 -20.034 1.00 74.69 196 GLY A O 1
ATOM 1553 N N . VAL A 1 197 ? 22.758 0.990 -20.387 1.00 60.81 197 VAL A N 1
ATOM 1554 C CA . VAL A 1 197 ? 23.564 0.625 -21.575 1.00 60.81 197 VAL A CA 1
ATOM 1555 C C . VAL A 1 197 ? 24.616 -0.450 -21.264 1.00 60.81 197 VAL A C 1
ATOM 1557 O O . VAL A 1 197 ? 24.874 -1.313 -22.098 1.00 60.81 197 VAL A O 1
ATOM 1560 N N . ASN A 1 198 ? 25.173 -0.442 -20.050 1.00 67.31 198 ASN A N 1
ATOM 1561 C CA . ASN A 1 198 ? 26.090 -1.465 -19.549 1.00 67.31 198 ASN A CA 1
ATOM 1562 C C . ASN A 1 198 ? 25.387 -2.254 -18.443 1.00 67.31 198 ASN A C 1
ATOM 1564 O O . ASN A 1 198 ? 25.619 -1.991 -17.265 1.00 67.31 198 ASN A O 1
ATOM 1568 N N . VAL A 1 199 ? 24.482 -3.167 -18.816 1.00 70.44 199 VAL A N 1
ATOM 1569 C CA . VAL A 1 199 ? 23.749 -3.993 -17.844 1.00 70.44 199 VAL A CA 1
ATOM 1570 C C . VAL A 1 199 ? 24.756 -4.759 -16.988 1.00 70.44 199 VAL A C 1
ATOM 1572 O O . VAL A 1 199 ? 25.387 -5.713 -17.444 1.00 70.44 199 VAL A O 1
ATOM 1575 N N . VAL A 1 200 ? 24.915 -4.316 -15.742 1.00 75.44 200 VAL A N 1
ATOM 1576 C CA . VAL A 1 200 ? 25.753 -4.995 -14.758 1.00 75.44 200 VAL A CA 1
ATOM 1577 C C . VAL A 1 200 ? 25.066 -6.302 -14.367 1.00 75.44 200 VAL A C 1
ATOM 1579 O O . VAL A 1 200 ? 23.837 -6.426 -14.420 1.00 75.44 200 VAL A O 1
ATOM 1582 N N . ILE A 1 201 ? 25.872 -7.285 -13.977 1.00 83.19 201 ILE A N 1
ATOM 1583 C CA . ILE A 1 201 ? 25.416 -8.528 -13.357 1.00 83.19 201 ILE A CA 1
ATOM 1584 C C . ILE A 1 201 ? 24.413 -8.188 -12.236 1.00 83.19 201 ILE A C 1
ATOM 1586 O O . ILE A 1 201 ? 24.633 -7.256 -11.460 1.00 83.19 201 ILE A O 1
ATOM 1590 N N . ARG A 1 202 ? 23.279 -8.901 -12.202 1.00 81.81 202 ARG A N 1
ATOM 1591 C CA . ARG A 1 202 ? 22.087 -8.566 -11.396 1.00 81.81 202 ARG A CA 1
ATOM 1592 C C . ARG A 1 202 ? 22.391 -8.406 -9.908 1.00 81.81 202 ARG A C 1
ATOM 1594 O O . ARG A 1 202 ? 21.784 -7.586 -9.225 1.00 81.81 202 ARG A O 1
ATOM 1601 N N . GLU A 1 203 ? 23.344 -9.186 -9.433 1.00 85.31 203 GLU A N 1
ATOM 1602 C CA . GLU A 1 203 ? 23.889 -9.204 -8.085 1.00 85.31 203 GLU A CA 1
ATOM 1603 C C . GLU A 1 203 ? 24.440 -7.832 -7.658 1.00 85.31 203 GLU A C 1
ATOM 1605 O O . GLU A 1 203 ? 24.332 -7.480 -6.488 1.00 85.31 203 GLU A O 1
ATOM 1610 N N . ASN A 1 204 ? 24.926 -7.020 -8.602 1.00 85.81 204 ASN A N 1
ATOM 1611 C CA . ASN A 1 204 ? 25.543 -5.720 -8.325 1.00 85.81 204 ASN A CA 1
ATOM 1612 C C . ASN A 1 204 ? 24.573 -4.542 -8.514 1.00 85.81 204 ASN A C 1
ATOM 1614 O O . ASN A 1 204 ? 24.950 -3.393 -8.305 1.00 85.81 204 ASN A O 1
ATOM 1618 N N . TRP A 1 205 ? 23.313 -4.779 -8.904 1.00 89.38 205 TRP A N 1
ATOM 1619 C CA . TRP A 1 205 ? 22.372 -3.684 -9.187 1.00 89.38 205 TRP A CA 1
ATOM 1620 C C . TRP A 1 205 ? 22.166 -2.748 -7.997 1.00 89.38 205 TRP A C 1
ATOM 1622 O O . TRP A 1 205 ? 22.026 -1.543 -8.182 1.00 89.38 205 TRP A O 1
ATOM 1632 N N . LEU A 1 206 ? 22.155 -3.286 -6.775 1.00 87.19 206 LEU A N 1
ATOM 1633 C CA . LEU A 1 206 ? 21.956 -2.486 -5.565 1.00 87.19 206 LEU A CA 1
ATOM 1634 C C . LEU A 1 206 ? 23.122 -1.542 -5.262 1.00 87.19 206 LEU A C 1
ATOM 1636 O O . LEU A 1 206 ? 22.904 -0.521 -4.614 1.00 87.19 206 LEU A O 1
ATOM 1640 N N . GLU A 1 207 ? 24.327 -1.848 -5.740 1.00 86.94 207 GLU A N 1
ATOM 1641 C CA . GLU A 1 207 ? 25.497 -0.979 -5.577 1.00 86.94 207 GLU A CA 1
ATOM 1642 C C . GLU A 1 207 ? 25.352 0.296 -6.426 1.00 86.94 207 GLU A C 1
ATOM 1644 O O . GLU A 1 207 ? 25.726 1.384 -5.990 1.00 86.94 207 GLU A O 1
ATOM 1649 N N . GLU A 1 208 ? 24.689 0.183 -7.581 1.00 88.19 208 GLU A N 1
ATOM 1650 C CA . GLU A 1 208 ? 24.450 1.276 -8.534 1.00 88.19 208 GLU A CA 1
ATOM 1651 C C . GLU A 1 208 ? 23.220 2.138 -8.192 1.00 88.19 208 GLU A C 1
ATOM 1653 O O . GLU A 1 208 ? 23.078 3.261 -8.675 1.00 88.19 208 GLU A O 1
ATOM 1658 N N . VAL A 1 209 ? 22.323 1.650 -7.327 1.00 87.31 209 VAL A N 1
ATOM 1659 C CA . VAL A 1 209 ? 21.122 2.388 -6.876 1.00 87.31 209 VAL A CA 1
ATOM 1660 C C . VAL A 1 209 ? 21.489 3.619 -6.030 1.00 87.31 209 VAL A C 1
ATOM 1662 O O . VAL A 1 209 ? 20.715 4.573 -5.925 1.00 87.31 209 VAL A O 1
ATOM 1665 N N . GLY A 1 210 ? 22.681 3.635 -5.432 1.00 85.69 210 GLY A N 1
ATOM 1666 C CA . GLY A 1 210 ? 23.194 4.774 -4.677 1.00 85.69 210 GLY A CA 1
ATOM 1667 C C . GLY A 1 210 ? 22.518 4.977 -3.315 1.00 85.69 210 GLY A C 1
ATOM 1668 O O . GLY A 1 210 ? 22.106 4.037 -2.633 1.00 85.69 210 GLY A O 1
ATOM 1669 N N . LYS A 1 211 ? 22.433 6.238 -2.865 1.00 92.75 211 LYS A N 1
ATOM 1670 C CA . LYS A 1 211 ? 22.058 6.584 -1.477 1.00 92.75 211 LYS A CA 1
ATOM 1671 C C . LYS A 1 211 ? 20.606 6.267 -1.114 1.00 92.75 211 LYS A C 1
ATOM 1673 O O . LYS A 1 211 ? 20.320 6.097 0.070 1.00 92.75 211 LYS A O 1
ATOM 1678 N N . ILE A 1 212 ? 19.705 6.172 -2.095 1.00 93.56 212 ILE A N 1
ATOM 1679 C CA . ILE A 1 212 ? 18.278 5.944 -1.830 1.00 93.56 212 ILE A CA 1
ATOM 1680 C C . ILE A 1 212 ? 18.027 4.596 -1.146 1.00 93.56 212 ILE A C 1
ATOM 1682 O O . ILE A 1 212 ? 17.210 4.510 -0.229 1.00 93.56 212 ILE A O 1
ATOM 1686 N N . PHE A 1 213 ? 18.798 3.565 -1.506 1.00 94.19 213 PHE A N 1
ATOM 1687 C CA . PHE A 1 213 ? 18.735 2.265 -0.842 1.00 94.19 213 PHE A CA 1
ATOM 1688 C C . PHE A 1 213 ? 19.124 2.365 0.638 1.00 94.19 213 PHE A C 1
ATOM 1690 O O . PHE A 1 213 ? 18.403 1.865 1.504 1.00 94.19 213 PHE A O 1
ATOM 1697 N N . SER A 1 214 ? 20.215 3.073 0.943 1.00 94.06 214 SER A N 1
ATOM 1698 C CA . SER A 1 214 ? 20.648 3.311 2.324 1.00 94.06 214 SER A CA 1
ATOM 1699 C C . SER A 1 214 ? 19.596 4.083 3.120 1.00 94.06 214 SER A C 1
ATOM 1701 O O . SER A 1 214 ? 19.274 3.684 4.234 1.00 94.06 214 SER A O 1
ATOM 1703 N N . TYR A 1 215 ? 18.986 5.123 2.540 1.00 96.25 215 TYR A N 1
ATOM 1704 C CA . TYR A 1 215 ? 17.912 5.872 3.202 1.00 96.25 215 TYR A CA 1
ATOM 1705 C C . TYR A 1 215 ? 16.688 5.005 3.502 1.00 96.25 215 TYR A C 1
ATOM 1707 O O . TYR A 1 215 ? 16.160 5.061 4.613 1.00 96.25 215 TYR A O 1
ATOM 1715 N N . HIS A 1 216 ? 16.269 4.160 2.558 1.00 97.00 216 HIS A N 1
ATOM 1716 C CA . HIS A 1 216 ? 15.188 3.204 2.784 1.00 97.00 216 HIS A CA 1
ATOM 1717 C C . HIS A 1 216 ? 15.533 2.204 3.899 1.00 97.00 216 HIS A C 1
ATOM 1719 O O . HIS A 1 216 ? 14.717 1.943 4.784 1.00 97.00 216 HIS A O 1
ATOM 1725 N N . ARG A 1 217 ? 16.752 1.656 3.907 1.00 95.50 217 ARG A N 1
ATOM 1726 C CA . ARG A 1 217 ? 17.202 0.717 4.944 1.00 95.50 217 ARG A CA 1
ATOM 1727 C C . ARG A 1 217 ? 17.247 1.370 6.326 1.00 95.50 217 ARG A C 1
ATOM 1729 O O . ARG A 1 217 ? 16.747 0.795 7.289 1.00 95.50 217 ARG A O 1
ATOM 1736 N N . ASP A 1 218 ? 17.821 2.562 6.431 1.00 95.69 218 ASP A N 1
ATOM 1737 C CA . ASP A 1 218 ? 18.006 3.245 7.711 1.00 95.69 218 ASP A CA 1
ATOM 1738 C C . ASP A 1 218 ? 16.649 3.705 8.283 1.00 95.69 218 ASP A C 1
ATOM 1740 O O . ASP A 1 218 ? 16.384 3.564 9.479 1.00 95.69 218 ASP A O 1
ATOM 1744 N N . MET A 1 219 ? 15.720 4.136 7.423 1.00 96.81 219 MET A N 1
ATOM 1745 C CA . MET A 1 219 ? 14.338 4.432 7.812 1.00 96.81 219 MET A CA 1
ATOM 1746 C C . MET A 1 219 ? 13.577 3.173 8.281 1.00 96.81 219 MET A C 1
ATOM 1748 O O . MET A 1 219 ? 12.757 3.260 9.200 1.00 96.81 219 MET A O 1
ATOM 1752 N N . ALA A 1 220 ? 13.894 1.979 7.761 1.00 97.12 220 ALA A N 1
ATOM 1753 C CA . ALA A 1 220 ? 13.327 0.720 8.262 1.00 97.12 220 ALA A CA 1
ATOM 1754 C C . ALA A 1 220 ? 13.670 0.469 9.744 1.00 97.12 220 ALA A C 1
ATOM 1756 O O . ALA A 1 220 ? 12.856 -0.090 10.482 1.00 97.12 220 ALA A O 1
ATOM 1757 N N . ILE A 1 221 ? 14.844 0.919 10.203 1.00 97.50 221 ILE A N 1
ATOM 1758 C CA . ILE A 1 221 ? 15.256 0.825 11.613 1.00 97.50 221 ILE A CA 1
ATOM 1759 C C . ILE A 1 221 ? 14.374 1.731 12.481 1.00 97.50 221 ILE A C 1
ATOM 1761 O O . ILE A 1 221 ? 13.931 1.323 13.555 1.00 97.50 221 ILE A O 1
ATOM 1765 N N . ILE A 1 222 ? 14.046 2.934 12.000 1.00 97.94 222 ILE A N 1
ATOM 1766 C CA . ILE A 1 222 ? 13.127 3.849 12.693 1.00 97.94 222 ILE A CA 1
ATOM 1767 C C . ILE A 1 222 ? 11.732 3.221 12.794 1.00 97.94 222 ILE A C 1
ATOM 1769 O O . ILE A 1 222 ? 11.135 3.215 13.874 1.00 97.94 222 ILE A O 1
ATOM 1773 N N . VAL A 1 223 ? 11.231 2.628 11.702 1.00 98.31 223 VAL A N 1
ATOM 1774 C CA . VAL A 1 223 ? 9.966 1.874 11.705 1.00 98.31 223 VAL A CA 1
ATOM 1775 C C . VAL A 1 223 ? 10.014 0.754 12.748 1.00 98.31 223 VAL A C 1
ATOM 1777 O O . VAL A 1 223 ? 9.061 0.603 13.515 1.00 98.31 223 VAL A O 1
ATOM 1780 N N . LEU A 1 224 ? 11.114 0.002 12.831 1.00 98.31 224 LEU A N 1
ATOM 1781 C CA . LEU A 1 224 ? 11.285 -1.058 13.823 1.00 98.31 224 LEU A CA 1
ATOM 1782 C C . LEU A 1 224 ? 11.202 -0.528 15.258 1.00 98.31 224 LEU A C 1
ATOM 1784 O O . LEU A 1 224 ? 10.403 -1.031 16.048 1.00 98.31 224 LEU A O 1
ATOM 1788 N N . ILE A 1 225 ? 11.970 0.513 15.582 1.00 98.31 225 ILE A N 1
ATOM 1789 C CA . ILE A 1 225 ? 12.003 1.110 16.924 1.00 98.31 225 ILE A CA 1
ATOM 1790 C C . ILE A 1 225 ? 10.613 1.610 17.333 1.00 98.31 225 ILE A C 1
ATOM 1792 O O . ILE A 1 225 ? 10.148 1.304 18.434 1.00 98.31 225 ILE A O 1
ATOM 1796 N N . LEU A 1 226 ? 9.916 2.327 16.444 1.00 98.06 226 LEU A N 1
ATOM 1797 C CA . LEU A 1 226 ? 8.571 2.837 16.719 1.00 98.06 226 LEU A CA 1
ATOM 1798 C C . LEU A 1 226 ? 7.575 1.703 16.982 1.00 98.06 226 LEU A C 1
ATOM 1800 O O . LEU A 1 226 ? 6.801 1.777 17.935 1.00 98.06 226 LEU A O 1
ATOM 1804 N N . ASN A 1 227 ? 7.607 0.634 16.182 1.00 97.81 227 ASN A N 1
ATOM 1805 C CA . ASN A 1 227 ? 6.699 -0.499 16.364 1.00 97.81 227 ASN A CA 1
ATOM 1806 C C . ASN A 1 227 ? 7.008 -1.304 17.636 1.00 97.81 227 ASN A C 1
ATOM 1808 O O . ASN A 1 227 ? 6.073 -1.745 18.303 1.00 97.81 227 ASN A O 1
ATOM 1812 N N . LEU A 1 228 ? 8.281 -1.457 18.018 1.00 97.19 228 LEU A N 1
ATOM 1813 C CA . LEU A 1 228 ? 8.661 -2.080 19.293 1.00 97.19 228 LEU A CA 1
ATOM 1814 C C . LEU A 1 228 ? 8.182 -1.250 20.490 1.00 97.19 228 LEU A C 1
ATOM 1816 O O . LEU A 1 228 ? 7.659 -1.807 21.458 1.00 97.19 228 LEU A O 1
ATOM 1820 N N . TRP A 1 229 ? 8.304 0.078 20.410 1.00 96.88 229 TRP A N 1
ATOM 1821 C CA . TRP A 1 229 ? 7.797 0.973 21.447 1.00 96.88 229 TRP A CA 1
ATOM 1822 C C . TRP A 1 229 ? 6.270 0.885 21.556 1.00 96.88 229 TRP A C 1
ATOM 1824 O O . TRP A 1 229 ? 5.745 0.656 22.645 1.00 96.88 229 TRP A O 1
ATOM 1834 N N . ILE A 1 230 ? 5.551 0.957 20.433 1.00 95.88 230 ILE A N 1
ATOM 1835 C CA . ILE A 1 230 ? 4.092 0.781 20.402 1.00 95.88 230 ILE A CA 1
ATOM 1836 C C . ILE A 1 230 ? 3.691 -0.570 20.995 1.00 95.88 230 ILE A C 1
ATOM 1838 O O . ILE A 1 230 ? 2.766 -0.624 21.802 1.00 95.88 230 ILE A O 1
ATOM 1842 N N . TYR A 1 231 ? 4.382 -1.652 20.631 1.00 95.50 231 TYR A N 1
ATOM 1843 C CA . TYR A 1 231 ? 4.090 -2.986 21.147 1.00 95.50 231 TYR A CA 1
ATOM 1844 C C . TYR A 1 231 ? 4.200 -3.047 22.674 1.00 95.50 231 TYR A C 1
ATOM 1846 O O . TYR A 1 231 ? 3.288 -3.554 23.329 1.00 95.50 231 TYR A O 1
ATOM 1854 N N . ARG A 1 232 ? 5.269 -2.478 23.247 1.00 94.69 232 ARG A N 1
ATOM 1855 C CA . ARG A 1 232 ? 5.438 -2.376 24.702 1.00 94.69 232 ARG A CA 1
ATOM 1856 C C . ARG A 1 232 ? 4.283 -1.608 25.345 1.00 94.69 232 ARG A C 1
ATOM 1858 O O . ARG A 1 232 ? 3.646 -2.120 26.258 1.00 94.69 232 ARG A O 1
ATOM 1865 N N . GLU A 1 233 ? 3.965 -0.421 24.834 1.00 92.62 233 GLU A N 1
ATOM 1866 C CA . GLU A 1 233 ? 2.888 0.417 25.376 1.00 92.62 233 GLU A CA 1
ATOM 1867 C C . GLU A 1 233 ? 1.516 -0.267 25.297 1.00 92.62 233 GLU A C 1
ATOM 1869 O O . GLU A 1 233 ? 0.713 -0.162 26.224 1.00 92.62 233 GLU A O 1
ATOM 1874 N N . VAL A 1 234 ? 1.237 -0.981 24.201 1.00 92.12 234 VAL A N 1
ATOM 1875 C CA . VAL A 1 234 ? -0.003 -1.748 24.033 1.00 92.12 234 VAL A CA 1
ATOM 1876 C C . VAL A 1 234 ? -0.050 -2.908 25.023 1.00 92.12 234 VAL A C 1
ATOM 1878 O O . VAL A 1 234 ? -1.064 -3.074 25.696 1.00 92.12 234 VAL A O 1
ATOM 1881 N N . LYS A 1 235 ? 1.036 -3.675 25.154 1.00 90.88 235 LYS A N 1
ATOM 1882 C CA . LYS A 1 235 ? 1.130 -4.797 26.096 1.00 90.88 235 LYS A CA 1
ATOM 1883 C C . LYS A 1 235 ? 0.933 -4.352 27.546 1.00 90.88 235 LYS A C 1
ATOM 1885 O O . LYS A 1 235 ? 0.214 -5.018 28.284 1.00 90.88 235 LYS A O 1
ATOM 1890 N N . ASP A 1 236 ? 1.534 -3.231 27.933 1.00 87.94 236 ASP A N 1
ATOM 1891 C CA . ASP A 1 236 ? 1.499 -2.740 29.312 1.00 87.94 236 ASP A CA 1
ATOM 1892 C C . ASP A 1 236 ? 0.131 -2.129 29.671 1.00 87.94 236 ASP A C 1
ATOM 1894 O O . ASP A 1 236 ? -0.345 -2.270 30.797 1.00 87.94 236 ASP A O 1
ATOM 1898 N N . LYS A 1 237 ? -0.527 -1.446 28.720 1.00 85.00 237 LYS A N 1
ATOM 1899 C CA . LYS A 1 237 ? -1.757 -0.669 28.981 1.00 85.00 237 LYS A CA 1
ATOM 1900 C C . LYS A 1 237 ? -3.054 -1.392 28.625 1.00 85.00 237 LYS A C 1
ATOM 1902 O O . LYS A 1 237 ? -4.115 -0.981 29.096 1.00 85.00 237 LYS A O 1
ATOM 1907 N N . PHE A 1 238 ? -3.004 -2.430 27.790 1.00 81.44 238 PHE A N 1
ATOM 1908 C CA . PHE A 1 238 ? -4.187 -3.135 27.300 1.00 81.44 238 PHE A CA 1
ATOM 1909 C C . PHE A 1 238 ? -4.135 -4.614 27.685 1.00 81.44 238 PHE A C 1
ATOM 1911 O O . PHE A 1 238 ? -3.506 -5.429 27.019 1.00 81.44 238 PHE A O 1
ATOM 1918 N N . SER A 1 239 ? -4.901 -4.982 28.715 1.00 63.56 239 SER A N 1
ATOM 1919 C CA . SER A 1 239 ? -5.170 -6.382 29.080 1.00 63.56 239 SER A CA 1
ATOM 1920 C C . SER A 1 239 ? -6.192 -7.066 28.152 1.00 63.56 239 SER A C 1
ATOM 1922 O O . SER A 1 239 ? -6.442 -8.267 28.259 1.00 63.56 239 SER A O 1
ATOM 1924 N N . GLY A 1 240 ? -6.801 -6.311 27.229 1.00 65.25 240 GLY A N 1
ATOM 1925 C CA . GLY A 1 240 ? -7.768 -6.818 26.259 1.00 65.25 240 GLY A CA 1
ATOM 1926 C C . GLY A 1 240 ? -7.112 -7.647 25.152 1.00 65.25 240 GLY A C 1
ATOM 1927 O O . GLY A 1 240 ? -6.172 -7.197 24.497 1.00 65.25 240 GLY A O 1
ATOM 1928 N N . LYS A 1 241 ? -7.670 -8.836 24.876 1.00 76.38 241 LYS A N 1
ATOM 1929 C CA . LYS A 1 241 ? -7.125 -9.792 23.893 1.00 76.38 241 LYS A CA 1
ATOM 1930 C C . LYS A 1 241 ? -6.955 -9.204 22.487 1.00 76.38 241 LYS A C 1
ATOM 1932 O O . LYS A 1 241 ? -6.011 -9.568 21.799 1.00 76.38 241 LYS A O 1
ATOM 1937 N N . GLN A 1 242 ? -7.837 -8.300 22.052 1.00 85.94 242 GLN A N 1
ATOM 1938 C CA . GLN A 1 242 ? -7.848 -7.838 20.660 1.00 85.94 242 GLN A CA 1
ATOM 1939 C C . GLN A 1 242 ? -6.700 -6.873 20.327 1.00 85.94 242 GLN A C 1
ATOM 1941 O O . GLN A 1 242 ? -6.005 -7.097 19.343 1.00 85.94 242 GLN A O 1
ATOM 1946 N N . ALA A 1 243 ? -6.464 -5.828 21.132 1.00 88.19 243 ALA A N 1
ATOM 1947 C CA . ALA A 1 243 ? -5.386 -4.867 20.863 1.00 88.19 243 ALA A CA 1
ATOM 1948 C C . ALA A 1 243 ? -4.005 -5.540 20.923 1.00 88.19 243 ALA A C 1
ATOM 1950 O O . ALA A 1 243 ? -3.172 -5.314 20.047 1.00 88.19 243 ALA A O 1
ATOM 1951 N N . LEU A 1 244 ? -3.800 -6.430 21.900 1.00 91.06 244 LEU A N 1
ATOM 1952 C CA . LEU A 1 244 ? -2.570 -7.210 22.016 1.00 91.06 244 LEU A CA 1
ATOM 1953 C C . LEU A 1 244 ? -2.399 -8.206 20.858 1.00 91.06 244 LEU A C 1
ATOM 1955 O O . LEU A 1 244 ? -1.296 -8.336 20.339 1.00 91.06 244 LEU A O 1
ATOM 1959 N N . LEU A 1 245 ? -3.472 -8.865 20.401 1.00 93.75 245 LEU A N 1
ATOM 1960 C CA . LEU A 1 245 ? -3.423 -9.748 19.229 1.00 93.75 245 LEU A CA 1
ATOM 1961 C C . LEU A 1 245 ? -2.985 -8.987 17.976 1.00 93.75 245 LEU A C 1
ATOM 1963 O O . LEU A 1 245 ? -2.112 -9.462 17.253 1.00 93.75 245 LEU A O 1
ATOM 1967 N N . ILE A 1 246 ? -3.547 -7.798 17.739 1.00 95.25 246 ILE A N 1
ATOM 1968 C CA . ILE A 1 246 ? -3.141 -6.953 16.609 1.00 95.25 246 ILE A CA 1
ATOM 1969 C C . ILE A 1 246 ? -1.697 -6.467 16.782 1.00 95.25 246 ILE A C 1
ATOM 1971 O O . ILE A 1 246 ? -0.943 -6.491 15.815 1.00 95.25 246 ILE A O 1
ATOM 1975 N N . GLY A 1 247 ? -1.277 -6.104 17.998 1.00 94.88 247 GLY A N 1
ATOM 1976 C CA . GLY A 1 247 ? 0.119 -5.768 18.301 1.00 94.88 247 GLY A CA 1
ATOM 1977 C C . GLY A 1 247 ? 1.094 -6.916 18.001 1.00 94.88 247 GLY A C 1
ATOM 1978 O O . GLY A 1 247 ? 2.119 -6.694 17.358 1.00 94.88 247 GLY A O 1
ATOM 1979 N N . ASN A 1 248 ? 0.749 -8.149 18.385 1.00 95.00 248 ASN A N 1
ATOM 1980 C CA . ASN A 1 248 ? 1.531 -9.352 18.078 1.00 95.00 248 ASN A CA 1
ATOM 1981 C C . ASN A 1 248 ? 1.608 -9.602 16.567 1.00 95.00 248 ASN A C 1
ATOM 1983 O O . ASN A 1 248 ? 2.694 -9.815 16.031 1.00 95.00 248 ASN A O 1
ATOM 1987 N N . ALA A 1 249 ? 0.466 -9.547 15.874 1.00 97.31 249 ALA A N 1
ATOM 1988 C CA . ALA A 1 249 ? 0.406 -9.720 14.425 1.00 97.31 249 ALA A CA 1
ATOM 1989 C C . ALA A 1 249 ? 1.257 -8.668 13.701 1.00 97.31 249 ALA A C 1
ATOM 1991 O O . ALA A 1 249 ? 1.999 -9.002 12.782 1.00 97.31 249 ALA A O 1
ATOM 1992 N N . ASN A 1 250 ? 1.208 -7.415 14.158 1.00 96.94 250 ASN A N 1
ATOM 1993 C CA . ASN A 1 250 ? 2.020 -6.324 13.634 1.00 96.94 250 ASN A CA 1
ATOM 1994 C C . ASN A 1 250 ? 3.524 -6.601 13.799 1.00 96.94 250 ASN A C 1
ATOM 1996 O O . ASN A 1 250 ? 4.288 -6.408 12.857 1.00 96.94 250 ASN A O 1
ATOM 2000 N N . GLY A 1 251 ? 3.943 -7.123 14.958 1.00 97.06 251 GLY A N 1
ATOM 2001 C CA . GLY A 1 251 ? 5.323 -7.555 15.194 1.00 97.06 251 GLY A CA 1
ATOM 2002 C C . GLY A 1 251 ? 5.769 -8.683 14.257 1.00 97.06 251 GLY A C 1
ATOM 2003 O O . GLY A 1 251 ? 6.833 -8.591 13.652 1.00 97.06 251 GLY A O 1
ATOM 2004 N N . VAL A 1 252 ? 4.940 -9.716 14.072 1.00 98.25 252 VAL A N 1
ATOM 2005 C CA . VAL A 1 252 ? 5.240 -10.827 13.149 1.00 98.25 252 VAL A CA 1
ATOM 2006 C C . VAL A 1 252 ? 5.365 -10.332 11.707 1.00 98.25 252 VAL A C 1
ATOM 2008 O O . VAL A 1 252 ? 6.338 -10.653 11.029 1.00 98.25 252 VAL A O 1
ATOM 2011 N N . VAL A 1 253 ? 4.416 -9.517 11.239 1.00 98.56 253 VAL A N 1
ATOM 2012 C CA . VAL A 1 253 ? 4.440 -8.975 9.872 1.00 98.56 253 VAL A CA 1
ATOM 2013 C C . VAL A 1 253 ? 5.641 -8.059 9.658 1.00 98.56 253 VAL A C 1
ATOM 2015 O O . VAL A 1 253 ? 6.263 -8.121 8.603 1.00 98.56 253 VAL A O 1
ATOM 2018 N N . LEU A 1 254 ? 6.027 -7.262 10.656 1.00 98.38 254 LEU A N 1
ATOM 2019 C CA . LEU A 1 254 ? 7.232 -6.438 10.591 1.00 98.38 254 LEU A CA 1
ATOM 2020 C C . LEU A 1 254 ? 8.504 -7.284 10.438 1.00 98.38 254 LEU A C 1
ATOM 2022 O O . LEU A 1 254 ? 9.369 -6.944 9.634 1.00 98.38 254 LEU A O 1
ATOM 2026 N N . LEU A 1 255 ? 8.612 -8.404 11.158 1.00 98.25 255 LEU A N 1
ATOM 2027 C CA . LEU A 1 255 ? 9.741 -9.326 11.001 1.00 98.25 255 LEU A CA 1
ATOM 2028 C C . LEU A 1 255 ? 9.766 -9.958 9.604 1.00 98.25 255 LEU A C 1
ATOM 2030 O O . LEU A 1 255 ? 10.829 -10.034 8.992 1.00 98.25 255 LEU A O 1
ATOM 2034 N N . LEU A 1 256 ? 8.607 -10.352 9.066 1.00 98.44 256 LEU A N 1
ATOM 2035 C CA . LEU A 1 256 ? 8.493 -10.849 7.689 1.00 98.44 256 LEU A CA 1
ATOM 2036 C C . LEU A 1 256 ? 8.857 -9.767 6.660 1.00 98.44 256 LEU A C 1
ATOM 2038 O O . LEU A 1 256 ? 9.520 -10.054 5.662 1.00 98.44 256 LEU A O 1
ATOM 2042 N N . GLN A 1 257 ? 8.480 -8.514 6.914 1.00 98.31 257 GLN A N 1
ATOM 2043 C CA . GLN A 1 257 ? 8.816 -7.379 6.061 1.00 98.31 257 GLN A CA 1
ATOM 2044 C C . GLN A 1 257 ? 10.325 -7.123 6.027 1.00 98.31 257 GLN A C 1
ATOM 2046 O O . GLN A 1 257 ? 10.904 -6.972 4.952 1.00 98.31 257 GLN A O 1
ATOM 2051 N N . ILE A 1 258 ? 10.980 -7.125 7.190 1.00 98.00 258 ILE A N 1
ATOM 2052 C CA . ILE A 1 258 ? 12.438 -6.993 7.283 1.00 98.00 258 ILE A CA 1
ATOM 2053 C C . ILE A 1 258 ? 13.113 -8.194 6.614 1.00 98.00 258 ILE A C 1
ATOM 2055 O O . ILE A 1 258 ? 13.999 -8.008 5.787 1.00 98.00 258 ILE A O 1
ATOM 2059 N N . GLY A 1 259 ? 12.659 -9.418 6.899 1.00 98.06 259 GLY A N 1
ATOM 2060 C CA . GLY A 1 259 ? 13.208 -10.639 6.306 1.00 98.06 259 GLY A CA 1
ATOM 2061 C C . GLY A 1 259 ? 13.133 -10.646 4.778 1.00 98.06 259 GLY A C 1
ATOM 2062 O O . GLY A 1 259 ? 14.126 -10.926 4.113 1.00 98.06 259 GLY A O 1
ATOM 2063 N N . THR A 1 260 ? 11.991 -10.265 4.201 1.00 98.19 260 THR A N 1
ATOM 2064 C CA . THR A 1 260 ? 11.846 -10.137 2.739 1.00 98.19 260 THR A CA 1
ATOM 2065 C C . THR A 1 260 ? 12.707 -9.015 2.158 1.00 98.19 260 THR A C 1
ATOM 2067 O O . THR A 1 260 ? 13.265 -9.194 1.079 1.00 98.19 260 THR A O 1
ATOM 2070 N N . GLY A 1 261 ? 12.893 -7.906 2.883 1.00 97.19 261 GLY A N 1
ATOM 2071 C CA . GLY A 1 261 ? 13.819 -6.833 2.500 1.00 97.19 261 GLY A CA 1
ATOM 2072 C C . GLY A 1 261 ? 15.285 -7.279 2.499 1.00 97.19 261 GLY A C 1
ATOM 2073 O O . GLY A 1 261 ? 16.033 -6.961 1.578 1.00 97.19 261 GLY A O 1
ATOM 2074 N N . LEU A 1 262 ? 15.693 -8.089 3.480 1.00 96.69 262 LEU A N 1
ATOM 2075 C CA . LEU A 1 262 ? 17.024 -8.698 3.506 1.00 96.69 262 LEU A CA 1
ATOM 2076 C C . LEU A 1 262 ? 17.200 -9.682 2.343 1.00 96.69 262 LEU A C 1
ATOM 2078 O O . LEU A 1 262 ? 18.220 -9.637 1.663 1.00 96.69 262 LEU A O 1
ATOM 2082 N N . ILE A 1 263 ? 16.198 -10.519 2.050 1.00 97.00 263 ILE A N 1
ATOM 2083 C CA . ILE A 1 263 ? 16.251 -11.429 0.894 1.00 97.00 263 ILE A CA 1
ATOM 2084 C C . ILE A 1 263 ? 16.442 -10.639 -0.407 1.00 97.00 263 ILE A C 1
ATOM 2086 O O . ILE A 1 263 ? 17.283 -11.001 -1.225 1.00 97.00 263 ILE A O 1
ATOM 2090 N N . LEU A 1 264 ? 15.707 -9.538 -0.583 1.00 95.44 264 LEU A N 1
ATOM 2091 C CA . LEU A 1 264 ? 15.883 -8.637 -1.722 1.00 95.44 264 LEU A CA 1
ATO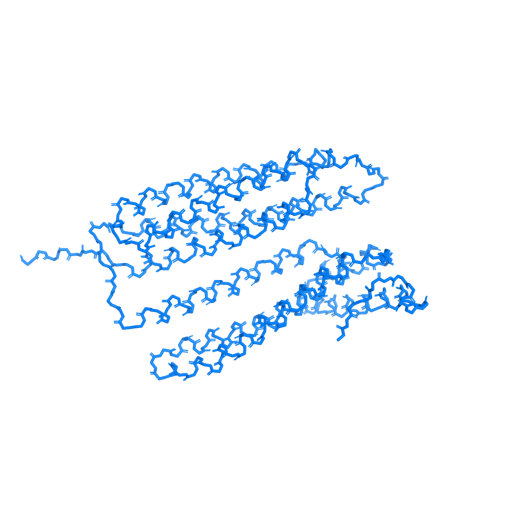M 2092 C C . LEU A 1 264 ? 17.319 -8.111 -1.824 1.00 95.44 264 LEU A C 1
ATOM 2094 O O . LEU A 1 264 ? 17.874 -8.096 -2.921 1.00 95.44 264 LEU A O 1
ATOM 2098 N N . SER A 1 265 ? 17.917 -7.742 -0.689 1.00 92.81 265 SER A N 1
ATOM 2099 C CA . SER A 1 265 ? 19.274 -7.198 -0.632 1.00 92.81 265 SER A CA 1
ATOM 2100 C C . SER A 1 265 ? 20.380 -8.218 -0.911 1.00 92.81 265 SER A C 1
ATOM 2102 O O . SER A 1 265 ? 21.404 -7.834 -1.461 1.00 92.81 265 SER A O 1
ATOM 2104 N N . TYR A 1 266 ? 20.211 -9.481 -0.508 1.00 93.12 266 TYR A N 1
ATOM 2105 C CA . TYR A 1 266 ? 21.284 -10.487 -0.556 1.00 93.12 266 TYR A CA 1
ATOM 2106 C C . TYR A 1 266 ? 21.135 -11.522 -1.680 1.00 93.12 266 TYR A C 1
ATOM 2108 O O . TYR A 1 266 ? 22.108 -12.184 -2.020 1.00 93.12 266 TYR A O 1
ATOM 2116 N N . PHE A 1 267 ? 19.942 -11.679 -2.266 1.00 93.88 267 PHE A N 1
ATOM 2117 C CA . PHE A 1 267 ? 19.652 -12.721 -3.264 1.00 93.88 267 PHE A CA 1
ATOM 2118 C C . PHE A 1 267 ? 19.300 -12.147 -4.644 1.00 93.88 267 PHE A C 1
ATOM 2120 O O . PHE A 1 267 ? 18.473 -12.710 -5.362 1.00 93.88 267 PHE A O 1
ATOM 2127 N N . ALA A 1 268 ? 19.908 -11.015 -5.010 1.00 91.94 268 ALA A N 1
ATOM 2128 C CA . ALA A 1 268 ? 19.738 -10.373 -6.316 1.00 91.94 268 ALA A CA 1
ATOM 2129 C C . ALA A 1 268 ? 18.270 -10.030 -6.655 1.00 91.94 268 ALA A C 1
ATOM 2131 O O . ALA A 1 268 ? 17.806 -10.237 -7.779 1.00 91.94 268 ALA A O 1
ATOM 2132 N N . LEU A 1 269 ? 17.521 -9.482 -5.687 1.00 92.62 269 LEU A N 1
ATOM 2133 C CA . LEU A 1 269 ? 16.164 -8.957 -5.895 1.00 92.62 269 LEU A CA 1
ATOM 2134 C C . LEU A 1 269 ? 15.197 -9.970 -6.548 1.00 92.62 269 LEU A C 1
ATOM 2136 O O . LEU A 1 269 ? 14.636 -9.685 -7.614 1.00 92.62 269 LEU A O 1
ATOM 2140 N N . PRO A 1 270 ? 14.989 -11.172 -5.979 1.00 93.56 270 PRO A N 1
ATOM 2141 C CA . PRO A 1 270 ? 14.194 -12.184 -6.654 1.00 93.56 270 PRO A CA 1
ATOM 2142 C C . PRO A 1 270 ? 12.713 -11.750 -6.720 1.00 93.56 270 PRO A C 1
ATOM 2144 O O . PRO A 1 270 ? 12.183 -11.241 -5.726 1.00 93.56 270 PRO A O 1
ATOM 2147 N N . PRO A 1 271 ? 11.995 -11.968 -7.845 1.00 90.69 271 PRO A N 1
ATOM 2148 C CA . PRO A 1 271 ? 10.660 -11.389 -8.053 1.00 90.69 271 PRO A CA 1
ATOM 2149 C C . PRO A 1 271 ? 9.624 -11.764 -6.983 1.00 90.69 271 PRO A C 1
ATOM 2151 O O . PRO A 1 271 ? 8.777 -10.949 -6.619 1.00 90.69 271 PRO A O 1
ATOM 2154 N N . TYR A 1 272 ? 9.701 -12.982 -6.435 1.00 92.94 272 TYR A N 1
ATOM 2155 C CA . TYR A 1 272 ? 8.801 -13.410 -5.361 1.00 92.94 272 TYR A CA 1
ATOM 2156 C C . TYR A 1 272 ? 9.031 -12.615 -4.067 1.00 92.94 272 TYR A C 1
ATOM 2158 O O . TYR A 1 272 ? 8.067 -12.267 -3.391 1.00 92.94 272 TYR A O 1
ATOM 2166 N N . ALA A 1 273 ? 10.282 -12.279 -3.729 1.00 96.31 273 ALA A N 1
ATOM 2167 C CA . ALA A 1 273 ? 10.587 -11.494 -2.536 1.00 96.31 273 ALA A CA 1
ATOM 2168 C C . ALA A 1 273 ? 10.107 -10.051 -2.700 1.00 96.31 273 ALA A C 1
ATOM 2170 O O . ALA A 1 273 ? 9.625 -9.464 -1.738 1.00 96.31 273 ALA A O 1
ATOM 2171 N N . GLN A 1 274 ? 10.142 -9.512 -3.923 1.00 94.75 274 GLN A N 1
ATOM 2172 C CA . GLN A 1 274 ? 9.603 -8.186 -4.229 1.00 94.75 274 GLN A CA 1
ATOM 2173 C C . GLN A 1 274 ? 8.088 -8.140 -4.012 1.00 94.75 274 GLN A C 1
ATOM 2175 O O . GLN A 1 274 ? 7.583 -7.237 -3.345 1.00 94.75 274 GLN A O 1
ATOM 2180 N N . ALA A 1 275 ? 7.366 -9.149 -4.510 1.00 94.06 275 ALA A N 1
ATOM 2181 C CA . ALA A 1 275 ? 5.930 -9.272 -4.285 1.00 94.06 275 ALA A CA 1
ATOM 2182 C C . ALA A 1 275 ? 5.596 -9.412 -2.789 1.00 94.06 275 ALA A C 1
ATOM 2184 O O . ALA A 1 275 ? 4.707 -8.722 -2.288 1.00 94.06 275 ALA A O 1
ATOM 2185 N N . LEU A 1 276 ? 6.338 -10.252 -2.058 1.00 97.81 276 LEU A N 1
ATOM 2186 C CA . LEU A 1 276 ? 6.138 -10.441 -0.619 1.00 97.81 276 LEU A CA 1
ATOM 2187 C C . LEU A 1 276 ? 6.465 -9.182 0.196 1.00 97.81 276 LEU A C 1
ATOM 2189 O O . LEU A 1 276 ? 5.741 -8.871 1.134 1.00 97.81 276 LEU A O 1
ATOM 2193 N N . HIS A 1 277 ? 7.497 -8.426 -0.172 1.00 98.06 277 HIS A N 1
ATOM 2194 C CA . HIS A 1 277 ? 7.867 -7.188 0.517 1.00 98.06 277 HIS A CA 1
ATOM 2195 C C . HIS A 1 277 ? 6.820 -6.072 0.330 1.00 98.06 277 HIS A C 1
ATOM 2197 O O . HIS A 1 277 ? 6.573 -5.254 1.217 1.00 98.06 277 HIS A O 1
ATOM 2203 N N . ILE A 1 278 ? 6.139 -6.031 -0.817 1.00 96.12 278 ILE A N 1
ATOM 2204 C CA . ILE A 1 278 ? 5.010 -5.110 -1.026 1.00 96.12 278 ILE A CA 1
ATOM 2205 C C . ILE A 1 278 ? 3.766 -5.605 -0.269 1.00 96.12 278 ILE A C 1
ATOM 2207 O O . ILE A 1 278 ? 3.039 -4.816 0.339 1.00 96.12 278 ILE A O 1
ATOM 2211 N N . LEU A 1 279 ? 3.530 -6.919 -0.246 1.00 97.19 279 LEU A N 1
ATOM 2212 C CA . LEU A 1 279 ? 2.433 -7.510 0.517 1.00 97.19 279 LEU A CA 1
ATOM 2213 C C . LEU A 1 279 ? 2.577 -7.226 2.019 1.00 97.19 279 LEU A C 1
ATOM 2215 O O . LEU A 1 279 ? 1.647 -6.732 2.649 1.00 97.19 279 LEU A O 1
ATOM 2219 N N . PHE A 1 280 ? 3.737 -7.501 2.609 1.00 98.50 280 PHE A N 1
ATOM 2220 C CA . PHE A 1 280 ? 3.920 -7.307 4.043 1.00 98.50 280 PHE A CA 1
ATOM 2221 C C . PHE A 1 280 ? 4.006 -5.823 4.431 1.00 98.50 280 PHE A C 1
ATOM 2223 O O . PHE A 1 280 ? 3.525 -5.489 5.511 1.00 98.50 280 PHE A O 1
ATOM 2230 N N . SER A 1 281 ? 4.466 -4.904 3.565 1.00 97.88 281 SER A N 1
ATOM 2231 C CA . SER A 1 281 ? 4.354 -3.456 3.844 1.00 97.88 281 SER A CA 1
ATOM 2232 C C . SER A 1 281 ? 2.901 -2.983 3.904 1.00 97.88 281 SER A C 1
ATOM 2234 O O . SER A 1 281 ? 2.519 -2.256 4.823 1.00 97.88 281 SER A O 1
ATOM 2236 N N . THR A 1 282 ? 2.066 -3.424 2.960 1.00 97.75 282 THR A N 1
ATOM 2237 C CA . THR A 1 282 ? 0.641 -3.061 2.916 1.00 97.75 282 THR A CA 1
ATOM 2238 C C . THR A 1 282 ? -0.151 -3.691 4.068 1.00 97.75 282 THR A C 1
ATOM 2240 O O . THR A 1 282 ? -1.004 -3.027 4.668 1.00 97.75 282 THR A O 1
ATOM 2243 N N . VAL A 1 283 ? 0.162 -4.934 4.453 1.00 98.31 283 VAL A N 1
ATOM 2244 C CA . VAL A 1 283 ? -0.416 -5.579 5.646 1.00 98.31 283 VAL A CA 1
ATOM 2245 C C . VAL A 1 283 ? 0.050 -4.889 6.931 1.00 98.31 283 VAL A C 1
ATOM 2247 O O . VAL A 1 283 ? -0.777 -4.647 7.809 1.00 98.31 283 VAL A O 1
ATOM 2250 N N . LEU A 1 284 ? 1.329 -4.515 7.040 1.00 98.56 284 LEU A N 1
ATOM 2251 C CA . LEU A 1 284 ? 1.854 -3.785 8.197 1.00 98.56 284 LEU A CA 1
ATOM 2252 C C . LEU A 1 284 ? 1.111 -2.457 8.384 1.00 98.56 284 LEU A C 1
ATOM 2254 O O . LEU A 1 284 ? 0.553 -2.220 9.452 1.00 98.56 284 LEU A O 1
ATOM 2258 N N . PHE A 1 285 ? 1.006 -1.648 7.324 1.00 98.56 285 PHE A N 1
ATOM 2259 C CA . PHE A 1 285 ? 0.223 -0.408 7.338 1.00 98.56 285 PHE A CA 1
ATOM 2260 C C . PHE A 1 285 ? -1.223 -0.649 7.799 1.00 98.56 285 PHE A C 1
ATOM 2262 O O . PHE A 1 285 ? -1.755 0.085 8.634 1.00 98.56 285 PHE A O 1
ATOM 2269 N N . SER A 1 286 ? -1.856 -1.710 7.292 1.00 98.50 286 SER A N 1
ATOM 2270 C CA . SER A 1 286 ? -3.235 -2.068 7.638 1.00 98.50 286 SER A CA 1
ATOM 2271 C C . SER A 1 286 ? -3.403 -2.387 9.120 1.00 98.50 286 SER A C 1
ATOM 2273 O O . SER A 1 286 ? -4.351 -1.922 9.754 1.00 98.50 286 SER A O 1
ATOM 2275 N N . LEU A 1 287 ? -2.479 -3.168 9.684 1.00 98.12 287 LEU A N 1
ATOM 2276 C CA . LEU A 1 287 ? -2.488 -3.537 11.097 1.00 98.12 287 LEU A CA 1
ATOM 2277 C C . LEU A 1 287 ? -2.206 -2.328 11.991 1.00 98.12 287 LEU A C 1
ATOM 2279 O O . LEU A 1 287 ? -2.920 -2.139 12.975 1.00 98.12 287 LEU A O 1
ATOM 2283 N N . GLN A 1 288 ? -1.244 -1.477 11.626 1.00 98.12 288 GLN A N 1
ATOM 2284 C CA . GLN A 1 288 ? -0.964 -0.228 12.339 1.00 98.12 288 GLN A CA 1
ATOM 2285 C C . GLN A 1 288 ? -2.188 0.694 12.348 1.00 98.12 288 GLN A C 1
ATOM 2287 O O . GLN A 1 288 ? -2.575 1.205 13.401 1.00 98.12 288 GLN A O 1
ATOM 2292 N N . TYR A 1 289 ? -2.843 0.871 11.197 1.00 98.44 289 TYR A N 1
ATOM 2293 C CA . TYR A 1 289 ? -4.040 1.700 11.095 1.00 98.44 289 TYR A CA 1
ATOM 2294 C C . TYR A 1 289 ? -5.222 1.102 11.868 1.00 98.44 289 TYR A C 1
ATOM 2296 O O . TYR A 1 289 ? -5.925 1.814 12.585 1.00 98.44 289 TYR A O 1
ATOM 2304 N N . TYR A 1 290 ? -5.426 -0.214 11.808 1.00 97.38 290 TYR A N 1
ATOM 2305 C CA . TYR A 1 290 ? -6.474 -0.863 12.592 1.00 97.38 290 TYR A CA 1
ATOM 2306 C C . TYR A 1 290 ? -6.214 -0.759 14.101 1.00 97.38 290 TYR A C 1
ATOM 2308 O O . TYR A 1 290 ? -7.132 -0.444 14.863 1.00 97.38 290 TYR A O 1
ATOM 2316 N N . LEU A 1 291 ? -4.962 -0.945 14.534 1.00 95.94 291 LEU A N 1
ATOM 2317 C CA . LEU A 1 291 ? -4.546 -0.734 15.918 1.00 95.94 291 LEU A CA 1
ATOM 2318 C C . LEU A 1 291 ? -4.827 0.707 16.352 1.00 95.94 291 LEU A C 1
ATOM 2320 O O . LEU A 1 291 ? -5.435 0.913 17.399 1.00 95.94 291 LEU A O 1
ATOM 2324 N N . PHE A 1 292 ? -4.477 1.698 15.526 1.00 96.50 292 PHE A N 1
ATOM 2325 C CA . PHE A 1 292 ? -4.798 3.100 15.789 1.00 96.50 292 PHE A CA 1
ATOM 2326 C C . PHE A 1 292 ? -6.291 3.301 16.072 1.00 96.50 292 PHE A C 1
ATOM 2328 O O . PHE A 1 292 ? -6.636 3.942 17.062 1.00 96.50 292 PHE A O 1
ATOM 2335 N N . LEU A 1 293 ? -7.184 2.709 15.271 1.00 94.81 293 LEU A N 1
ATOM 2336 C CA . LEU A 1 293 ? -8.634 2.821 15.474 1.00 94.81 293 LEU A CA 1
ATOM 2337 C C . LEU A 1 293 ? -9.115 2.158 16.775 1.00 94.81 293 LEU A C 1
ATOM 2339 O O . LEU A 1 293 ? -9.967 2.725 17.465 1.00 94.81 293 LEU A O 1
ATOM 2343 N N . LEU A 1 294 ? -8.562 0.995 17.143 1.00 92.31 294 LEU A N 1
ATOM 2344 C CA . LEU A 1 294 ? -8.874 0.327 18.415 1.00 92.31 294 LEU A CA 1
ATOM 2345 C C . LEU A 1 294 ? -8.499 1.212 19.613 1.00 92.31 294 LEU A C 1
ATOM 2347 O O . LEU A 1 294 ? -9.312 1.437 20.514 1.00 92.31 294 LEU A O 1
ATOM 2351 N N . ILE A 1 295 ? -7.293 1.780 19.592 1.00 90.38 295 ILE A N 1
ATOM 2352 C CA . ILE A 1 295 ? -6.812 2.678 20.647 1.00 90.38 295 ILE A CA 1
ATOM 2353 C C . ILE A 1 295 ? -7.589 4.001 20.626 1.00 90.38 295 ILE A C 1
ATOM 2355 O O . ILE A 1 295 ? -7.915 4.552 21.679 1.00 90.38 295 ILE A O 1
ATOM 2359 N N . TYR A 1 296 ? -7.951 4.513 19.447 1.00 89.00 296 TYR A N 1
ATOM 2360 C CA . TYR A 1 296 ? -8.703 5.758 19.305 1.00 89.00 296 TYR A CA 1
ATOM 2361 C C . TYR A 1 296 ? -10.069 5.694 19.998 1.00 89.00 296 TYR A C 1
ATOM 2363 O O . TYR A 1 296 ? -10.449 6.661 20.661 1.00 89.00 296 TYR A O 1
ATOM 2371 N N . ARG A 1 297 ? -10.759 4.549 19.905 1.00 84.44 297 ARG A N 1
ATOM 2372 C CA . ARG A 1 297 ? -12.062 4.291 20.544 1.00 84.44 297 ARG A CA 1
ATOM 2373 C C . ARG A 1 297 ? -11.988 4.014 22.048 1.00 84.44 297 ARG A C 1
ATOM 2375 O O . ARG A 1 297 ? -13.030 3.914 22.691 1.00 84.44 297 ARG A O 1
ATOM 2382 N N . THR A 1 298 ? -10.787 3.883 22.599 1.00 84.06 298 THR A N 1
ATOM 2383 C CA . THR A 1 298 ? -10.581 3.684 24.035 1.00 84.06 298 THR A CA 1
ATOM 2384 C C . THR A 1 298 ? -10.724 5.020 24.770 1.00 84.06 298 THR A C 1
ATOM 2386 O O . THR A 1 298 ? -10.312 6.065 24.250 1.00 84.06 298 THR A O 1
ATOM 2389 N N . THR A 1 299 ? -11.291 4.997 25.977 1.00 78.31 299 THR A N 1
ATOM 2390 C CA . THR A 1 299 ? -11.373 6.147 26.888 1.00 78.31 299 THR A CA 1
ATOM 2391 C C . THR A 1 299 ? -10.527 5.915 28.141 1.00 78.31 299 THR A C 1
ATOM 2393 O O . THR A 1 299 ? -10.377 4.790 28.618 1.00 78.31 299 THR A O 1
ATOM 2396 N N . THR A 1 300 ? -9.937 6.987 28.672 1.00 78.56 300 THR A N 1
ATOM 2397 C CA . THR A 1 300 ? -9.243 6.940 29.965 1.00 78.56 300 THR A CA 1
ATOM 2398 C C . THR A 1 300 ? -10.281 6.964 31.083 1.00 78.56 300 THR A C 1
ATOM 2400 O O . THR A 1 300 ? -11.218 7.761 31.027 1.00 78.56 300 THR A O 1
ATOM 2403 N N . TYR A 1 301 ? -10.118 6.120 32.099 1.00 74.94 301 TYR A N 1
ATOM 2404 C CA . TYR A 1 301 ? -10.923 6.207 33.311 1.00 74.94 301 TYR A CA 1
ATOM 2405 C C . TYR A 1 301 ? -10.621 7.522 34.040 1.00 74.94 301 TYR A C 1
ATOM 2407 O O . TYR A 1 301 ? -9.491 7.741 34.477 1.00 74.94 301 TYR A O 1
ATOM 2415 N N . ASN A 1 302 ? -11.626 8.385 34.176 1.00 67.69 302 ASN A N 1
ATOM 2416 C CA . ASN A 1 302 ? -11.554 9.545 35.055 1.00 67.69 302 ASN A CA 1
ATOM 2417 C C . ASN A 1 302 ? -12.195 9.153 36.387 1.00 67.69 302 ASN A C 1
ATOM 2419 O O . ASN A 1 302 ? -13.414 9.001 36.462 1.00 67.69 302 ASN A O 1
ATOM 2423 N N . GLN A 1 303 ? -11.384 8.987 37.434 1.00 53.75 303 GLN A N 1
ATOM 2424 C CA . GLN A 1 303 ? -11.898 9.053 38.799 1.00 53.75 303 GLN A CA 1
ATOM 2425 C C . GLN A 1 303 ? -12.323 10.503 39.029 1.00 53.75 303 GLN A C 1
ATOM 2427 O O . GLN A 1 303 ? -11.465 11.349 39.249 1.00 53.75 303 GLN A O 1
ATOM 2432 N N . ASN A 1 304 ? -13.615 10.817 38.920 1.00 45.81 304 ASN A N 1
ATOM 2433 C CA . ASN A 1 304 ? -14.116 12.030 39.562 1.00 45.81 304 ASN A CA 1
ATOM 2434 C C . ASN A 1 304 ? -14.086 11.766 41.075 1.00 45.81 304 ASN A C 1
ATOM 2436 O O . ASN A 1 304 ? -14.778 10.842 41.513 1.00 45.81 304 ASN A O 1
ATOM 2440 N N . PRO A 1 305 ? -13.305 12.518 41.870 1.00 47.72 305 PRO A N 1
ATOM 2441 C CA . PRO A 1 305 ? -13.523 12.554 43.302 1.00 47.72 305 PRO A CA 1
ATOM 2442 C C . PRO A 1 305 ? -14.791 13.387 43.525 1.00 47.72 305 PRO A C 1
ATOM 2444 O O . PRO A 1 305 ? -14.814 14.574 43.198 1.00 47.72 305 PRO A O 1
ATOM 2447 N N . ASN A 1 306 ? -15.860 12.735 43.983 1.00 40.22 306 ASN A N 1
ATOM 2448 C CA . ASN A 1 306 ? -16.921 13.435 44.707 1.00 40.22 306 ASN A CA 1
ATOM 2449 C C . ASN A 1 306 ? -16.394 13.827 46.087 1.00 40.22 306 ASN A C 1
ATOM 2451 O O . ASN A 1 306 ? -15.644 13.002 46.661 1.00 40.22 306 ASN A O 1
#

Radius of gyration: 22.8 Å; chains: 1; bounding box: 57×42×82 Å

Foldseek 3Di:
DDFDPDPVVDDPCNQVVLLVVLQVLLQVVLVVCVVVVNNVVSVCLNPPCVLNDGDDDDNVVRVVVVVVVVVLVVVLVVLVVQLVVQVVCVVPCVVLNVLSVVLNVLSVVLSVLVVNCVSSVNPLVSVLVSLVSVLVSLLSVLVSVLVVVCRPDAFAEWQDDLPVLLVLLVVLLVLLSVLVSLVSLLVVLLVDQCPDPPNDDLLCSSVRSPCSLVVSVVSLVVNVVSLVVSLVVQVVTDPDPPLNVLSVVLVVLSVQLVVLSVCCNRVSRDVVSVVSNSVSSSVNSSSSSSSSSSSVSYHYDDPDDD

pLDDT: mean 90.91, std 8.68, range [40.22, 98.56]